Protein AF-A0A1D3TWF8-F1 (afdb_monomer_lite)

Radius of gyration: 26.25 Å; chains: 1; bounding box: 68×71×56 Å

Foldseek 3Di:
DDDVVLLVVLLVVLVVCLVVCVPVLSVVLLVLVVVVPDDSVRSSSLLSVLVVVQVVCCVVVVDDRDPVVSSVSSVCVRPDPPDPCPVCVLQPPPVPLLSVLLVQLVVCVVVVNLVRNLVSCVVCVVVVLVCQCVPPWDADPVRDTDAAALVVVCVVVVNSNVCVVVLVVNLVSCVVVLVLVVSLVSLVVVVVRHDDDPHDSLVSLLSNLVSCLSVVVPVVSQVSLVVVCVVVVQPQSSLLSSLVSCVVVVVLVVSVVSLCVHVNPPDDDDPVRLSSLVSQLSSCVSVVVVVSNVVSVVVNVVRVVVCVVPDDDPVPDCPPPPPPPPPPPPDPDQDQQHQPPVPPRHGNCVPVVD

Secondary structure (DSSP, 8-state):
---HHHHHHHHHHHHHHHHHT-SHHHHHHHHHHHHTT--HHHHHHHHHHHHHHHHHHHHHHTPPP-HHHHHHHHHHHHHS----HHHHTTT--TT-HHHHHHHHHHHHHHTT-HHHHHHHHHHHHHHHHHHHHHHH-EE-TTS-EEPPPHHHHHHHTTTSS-HHHHHHHHHHHHHHTT-HHHHHHHHHHHHHHS--SSS-THHHHHHHHHHHHHTT-HHHHHHHHHHHHHH-TT-HHHHHHHHHHHHHTT-HHHHHHHHHHHS-TTPPP-TTTTHHHHHHHHHHHHTT-HHHHHHHHHHHHHHHHHHHHH----TT--PPP--------------TTSBPTTS-SSBGGGTTT-

pLDDT: mean 82.05, std 17.9, range [29.64, 98.81]

Structure (mmCIF, N/CA/C/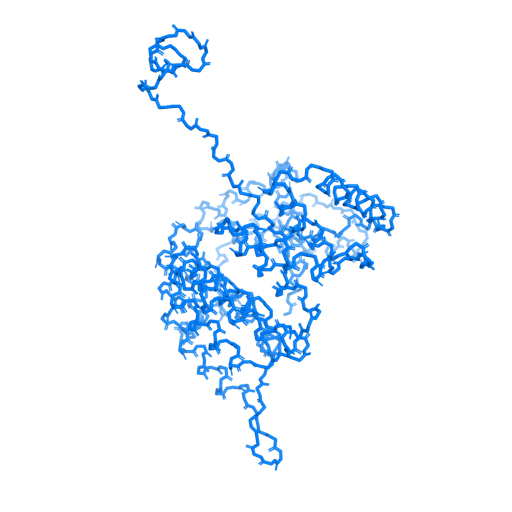O backbone):
data_AF-A0A1D3TWF8-F1
#
_entry.id   AF-A0A1D3TWF8-F1
#
loop_
_atom_site.group_PDB
_atom_site.id
_atom_site.type_symbol
_atom_site.label_atom_id
_atom_site.label_alt_id
_atom_site.label_comp_id
_atom_site.l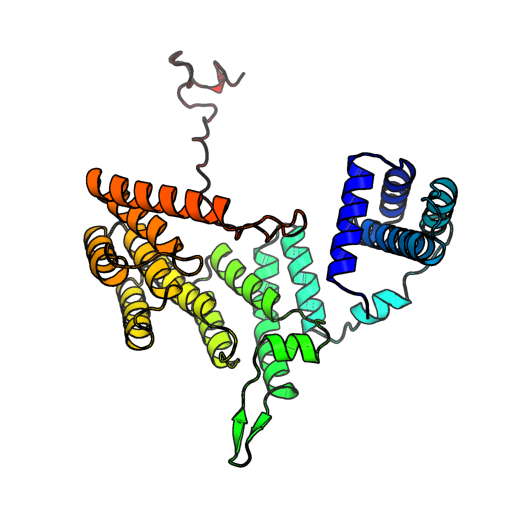abel_asym_id
_atom_site.label_entity_id
_atom_site.label_seq_id
_atom_site.pdbx_PDB_ins_code
_atom_site.Cartn_x
_atom_site.Cartn_y
_atom_site.Cartn_z
_atom_site.occupancy
_atom_site.B_iso_or_equiv
_atom_site.auth_seq_id
_atom_site.auth_comp_id
_atom_site.auth_asym_id
_atom_site.auth_atom_id
_atom_site.pdbx_PDB_model_num
ATOM 1 N N . MET A 1 1 ? 28.761 -6.076 -10.431 1.00 29.64 1 MET A N 1
ATOM 2 C CA . MET A 1 1 ? 28.324 -6.675 -9.146 1.00 29.64 1 MET A CA 1
ATOM 3 C C . MET A 1 1 ? 28.801 -5.816 -7.978 1.00 29.64 1 MET A C 1
ATOM 5 O O . MET A 1 1 ? 29.792 -6.137 -7.327 1.00 29.64 1 MET A O 1
ATOM 9 N N . THR A 1 2 ? 28.107 -4.707 -7.728 1.00 35.69 2 THR A N 1
ATOM 10 C CA . THR A 1 2 ? 28.316 -3.859 -6.547 1.00 35.69 2 THR A CA 1
ATOM 11 C C . THR A 1 2 ? 27.276 -4.274 -5.509 1.00 35.69 2 THR A C 1
ATOM 13 O O . THR A 1 2 ? 26.086 -4.235 -5.786 1.00 35.69 2 THR A O 1
ATOM 16 N N . ASN A 1 3 ? 27.704 -4.732 -4.332 1.00 52.88 3 ASN A N 1
ATOM 17 C CA . ASN A 1 3 ? 26.803 -5.142 -3.252 1.00 52.88 3 ASN A CA 1
ATOM 18 C C . ASN A 1 3 ? 26.018 -3.908 -2.748 1.00 52.88 3 ASN A C 1
ATOM 20 O O . ASN A 1 3 ? 26.596 -3.036 -2.107 1.00 52.88 3 ASN A O 1
ATOM 24 N N . LEU A 1 4 ? 24.724 -3.805 -3.075 1.00 50.09 4 LEU A N 1
ATOM 25 C CA . LEU A 1 4 ? 23.874 -2.633 -2.792 1.00 50.09 4 LEU A CA 1
ATOM 26 C C . LEU A 1 4 ? 23.734 -2.327 -1.290 1.00 50.09 4 LEU A C 1
ATOM 28 O O . LEU A 1 4 ? 23.720 -1.161 -0.894 1.00 50.09 4 LEU A O 1
ATOM 32 N N . ARG A 1 5 ? 23.731 -3.357 -0.434 1.00 55.78 5 ARG A N 1
ATOM 33 C CA . ARG A 1 5 ? 23.771 -3.189 1.028 1.00 55.78 5 ARG A CA 1
ATOM 34 C C . ARG A 1 5 ? 25.080 -2.543 1.472 1.00 55.78 5 ARG A C 1
ATOM 36 O O . ARG A 1 5 ? 25.066 -1.572 2.222 1.00 55.78 5 ARG A O 1
ATOM 43 N N . LEU A 1 6 ? 26.199 -3.031 0.943 1.00 57.28 6 LEU A N 1
ATOM 44 C CA . LEU A 1 6 ? 27.516 -2.449 1.187 1.00 57.28 6 LEU A CA 1
ATOM 45 C C . LEU A 1 6 ? 27.595 -1.009 0.655 1.00 57.28 6 LEU A C 1
ATOM 47 O O . LEU A 1 6 ? 28.143 -0.143 1.326 1.00 57.28 6 LEU A O 1
ATOM 51 N N . LYS A 1 7 ? 26.993 -0.719 -0.507 1.00 61.94 7 LYS A N 1
ATOM 52 C CA . LYS A 1 7 ? 26.894 0.645 -1.053 1.00 61.94 7 LYS A CA 1
ATOM 53 C C . LYS A 1 7 ? 26.165 1.580 -0.076 1.00 61.94 7 LYS A C 1
ATOM 55 O O . LYS A 1 7 ? 26.695 2.649 0.228 1.00 61.94 7 LYS A O 1
ATOM 60 N N . LYS A 1 8 ? 25.007 1.170 0.460 1.00 67.19 8 LYS A N 1
ATOM 61 C CA . LYS A 1 8 ? 24.248 1.935 1.471 1.00 67.19 8 LYS A CA 1
ATOM 62 C C . LYS A 1 8 ? 25.084 2.173 2.737 1.00 67.19 8 LYS A C 1
ATOM 64 O O . LYS A 1 8 ? 25.229 3.318 3.158 1.00 67.19 8 LYS A O 1
ATOM 69 N N . GLU A 1 9 ? 25.723 1.130 3.271 1.00 71.00 9 GLU A N 1
ATOM 70 C CA . GLU A 1 9 ? 26.590 1.217 4.459 1.00 71.00 9 GLU A CA 1
ATOM 71 C C . GLU A 1 9 ? 27.774 2.182 4.255 1.00 71.00 9 GLU A C 1
ATOM 73 O O . GLU A 1 9 ? 28.102 2.971 5.145 1.00 71.00 9 GLU A O 1
ATOM 78 N N . MET A 1 10 ? 28.397 2.176 3.071 1.00 80.19 10 MET A N 1
ATOM 79 C CA . MET A 1 10 ? 29.505 3.085 2.756 1.00 80.19 10 MET A CA 1
ATOM 80 C C . MET A 1 10 ? 29.037 4.535 2.614 1.00 80.19 10 MET A C 1
ATOM 82 O O . MET A 1 10 ? 29.686 5.443 3.134 1.00 80.19 10 MET A O 1
ATOM 86 N N . ILE A 1 11 ? 27.894 4.772 1.968 1.00 75.38 11 ILE A N 1
ATOM 87 C CA . ILE A 1 11 ? 27.310 6.116 1.858 1.00 75.38 11 ILE A CA 1
ATOM 88 C C . ILE A 1 11 ? 26.941 6.661 3.244 1.00 75.38 11 ILE A C 1
ATOM 90 O O . ILE A 1 11 ? 27.187 7.835 3.533 1.00 75.38 11 ILE A O 1
ATOM 94 N N . ASP A 1 12 ? 26.409 5.823 4.132 1.00 77.69 12 ASP A N 1
ATOM 95 C CA . ASP A 1 12 ? 26.091 6.212 5.506 1.00 77.69 12 ASP A CA 1
ATOM 96 C C . ASP A 1 12 ? 27.345 6.510 6.332 1.00 77.69 12 ASP A C 1
ATOM 98 O O . ASP A 1 12 ? 27.387 7.505 7.065 1.00 77.69 12 ASP A O 1
ATOM 102 N N . ALA A 1 13 ? 28.412 5.730 6.152 1.00 86.00 13 ALA A N 1
ATOM 103 C CA . ALA A 1 13 ? 29.712 6.034 6.739 1.00 86.00 13 ALA A CA 1
ATOM 104 C C . ALA A 1 13 ? 30.246 7.395 6.255 1.00 86.00 13 ALA A C 1
ATOM 106 O O . ALA A 1 13 ? 30.684 8.209 7.072 1.00 86.00 13 ALA A O 1
ATOM 107 N N . VAL A 1 14 ? 30.125 7.709 4.962 1.00 82.19 14 VAL A N 1
ATOM 108 C CA . VAL A 1 14 ? 30.495 9.021 4.401 1.00 82.19 14 VAL A CA 1
ATOM 109 C C . VAL A 1 14 ? 29.628 10.149 4.966 1.00 82.19 14 VAL A C 1
ATOM 111 O O . VAL A 1 14 ? 30.151 11.195 5.361 1.00 82.19 14 VAL A O 1
ATOM 114 N N . ASN A 1 15 ? 28.312 9.949 5.081 1.00 75.19 15 ASN A N 1
ATOM 115 C CA . ASN A 1 15 ? 27.406 10.915 5.711 1.00 75.19 15 ASN A CA 1
ATOM 116 C C . ASN A 1 15 ? 27.839 11.224 7.154 1.00 75.19 15 ASN A C 1
ATOM 118 O O . ASN A 1 15 ? 27.848 12.390 7.568 1.00 75.19 15 ASN A O 1
ATOM 122 N N . ASN A 1 16 ? 28.241 10.195 7.903 1.00 88.44 16 ASN A N 1
ATOM 123 C CA . ASN A 1 16 ? 28.744 10.336 9.265 1.00 88.44 16 ASN A CA 1
ATOM 124 C C . ASN A 1 16 ? 30.074 11.098 9.309 1.00 88.44 16 ASN A C 1
ATOM 126 O O . ASN A 1 16 ? 30.190 12.034 10.102 1.00 88.44 16 ASN A O 1
ATOM 130 N N . GLN A 1 17 ? 31.023 10.792 8.418 1.00 86.62 17 GLN A N 1
ATOM 131 C CA . GLN A 1 17 ? 32.294 11.521 8.308 1.00 86.62 17 GLN A CA 1
ATOM 132 C C . GLN A 1 17 ? 32.077 13.015 8.009 1.00 86.62 17 GLN A C 1
ATOM 134 O O . GLN A 1 17 ? 32.665 13.878 8.662 1.00 86.62 17 GLN A O 1
ATOM 139 N N . ILE A 1 18 ? 31.175 13.351 7.077 1.00 76.44 18 ILE A N 1
ATOM 140 C CA . ILE A 1 18 ? 30.848 14.743 6.711 1.00 76.44 18 ILE A CA 1
ATOM 141 C C . ILE A 1 18 ? 30.196 15.493 7.883 1.00 76.44 18 ILE A C 1
ATOM 143 O O . ILE A 1 18 ? 30.500 16.667 8.131 1.00 76.44 18 ILE A O 1
ATOM 147 N N . LYS A 1 19 ? 29.283 14.828 8.603 1.00 75.69 19 LYS A N 1
ATOM 148 C CA . LYS A 1 19 ? 28.550 15.406 9.738 1.00 75.69 19 LYS A CA 1
ATOM 149 C C . LYS A 1 19 ? 29.455 15.629 10.948 1.00 75.69 19 LYS A C 1
ATOM 151 O O . LYS A 1 19 ? 29.388 16.699 11.553 1.00 75.69 19 LYS A O 1
ATOM 156 N N . ALA A 1 20 ? 30.281 14.639 11.278 1.00 79.12 20 ALA A N 1
ATOM 157 C CA . ALA A 1 20 ? 31.256 14.708 12.363 1.00 79.12 20 ALA A CA 1
ATOM 158 C C . ALA A 1 20 ? 32.458 15.597 12.011 1.00 79.12 20 ALA A C 1
ATOM 160 O O . ALA A 1 20 ? 33.115 16.112 12.910 1.00 79.12 20 ALA A O 1
ATOM 161 N N . ASN A 1 21 ? 32.697 15.836 10.714 1.00 77.06 21 ASN A N 1
ATOM 162 C CA . ASN A 1 21 ? 33.907 16.465 10.189 1.00 77.06 21 ASN A CA 1
ATOM 163 C C . ASN A 1 21 ? 35.179 15.688 10.580 1.00 77.06 21 ASN A C 1
ATOM 165 O O . ASN A 1 21 ? 36.217 16.282 10.874 1.00 77.06 21 ASN A O 1
ATOM 169 N N . GLU A 1 22 ? 35.063 14.360 10.587 1.00 78.25 22 GLU A N 1
ATOM 170 C CA . GLU A 1 22 ? 36.100 13.411 10.985 1.00 78.25 22 GLU A CA 1
ATOM 171 C C . GLU A 1 22 ? 36.117 12.230 9.991 1.00 78.25 22 GLU A C 1
ATOM 173 O O . GLU A 1 22 ? 35.158 11.459 9.966 1.00 78.25 22 GLU A O 1
ATOM 178 N N . PRO A 1 23 ? 37.167 12.076 9.161 1.00 82.12 23 PRO A N 1
ATOM 179 C CA . PRO A 1 23 ? 38.277 13.013 8.995 1.00 82.12 23 PRO A CA 1
ATOM 180 C C . PRO A 1 23 ? 37.838 14.298 8.251 1.00 82.12 23 PRO A C 1
ATOM 182 O O . PRO A 1 23 ? 36.914 14.274 7.432 1.00 82.12 23 PRO A O 1
ATOM 185 N N . PRO A 1 24 ? 38.485 15.453 8.502 1.00 74.44 24 PRO A N 1
ATOM 186 C CA . PRO A 1 24 ? 38.102 16.732 7.896 1.00 74.44 24 PRO A CA 1
ATOM 187 C C . PRO A 1 24 ? 38.294 16.771 6.370 1.00 74.44 24 PRO A C 1
ATOM 189 O O . PRO A 1 24 ? 37.637 17.565 5.690 1.00 74.44 24 PRO A O 1
ATOM 192 N N . CYS A 1 25 ? 39.166 15.919 5.817 1.00 79.81 25 CYS A N 1
ATOM 193 C CA . CYS A 1 25 ? 39.393 15.816 4.375 1.00 79.81 25 CYS A CA 1
ATOM 194 C C . CYS A 1 25 ? 38.126 15.390 3.614 1.00 79.81 25 CYS A C 1
ATOM 196 O O . CYS A 1 25 ? 37.844 15.969 2.566 1.00 79.81 25 CYS A O 1
ATOM 198 N N . THR A 1 26 ? 37.301 14.500 4.178 1.00 83.75 26 THR A N 1
ATOM 199 C CA . THR A 1 26 ? 36.052 14.031 3.556 1.00 83.75 26 THR A CA 1
ATOM 200 C C . THR A 1 26 ? 35.104 15.187 3.243 1.00 83.75 26 THR A C 1
ATOM 202 O O . THR A 1 26 ? 34.590 15.307 2.134 1.00 83.75 26 THR A O 1
ATOM 205 N N . LYS A 1 27 ? 34.893 16.093 4.207 1.00 71.94 27 LYS A N 1
ATOM 206 C CA . LYS A 1 27 ? 34.002 17.248 4.028 1.00 71.94 27 LYS A CA 1
ATOM 207 C C . LYS A 1 27 ? 34.558 18.259 3.025 1.00 71.94 27 LYS A C 1
ATOM 209 O O . LYS A 1 27 ? 33.783 18.863 2.287 1.00 71.94 27 LYS A O 1
ATOM 214 N N . ARG A 1 28 ? 35.882 18.448 3.007 1.00 78.75 28 ARG A N 1
ATOM 215 C CA . ARG A 1 28 ? 36.563 19.341 2.058 1.00 78.75 28 ARG A CA 1
ATOM 216 C C . ARG A 1 28 ? 36.379 18.848 0.621 1.00 78.75 28 ARG A C 1
ATOM 218 O O . ARG A 1 28 ? 35.923 19.620 -0.213 1.00 78.75 28 ARG A O 1
ATOM 225 N N . ILE A 1 29 ? 36.638 17.565 0.375 1.00 82.44 29 ILE A N 1
ATOM 226 C CA . ILE A 1 29 ? 36.509 16.931 -0.945 1.00 82.44 29 ILE A CA 1
ATOM 227 C C . ILE A 1 29 ? 35.053 16.915 -1.405 1.00 82.44 29 ILE A C 1
ATOM 229 O O . ILE A 1 29 ? 34.765 17.288 -2.536 1.00 82.44 29 ILE A O 1
ATOM 233 N N . PHE A 1 30 ? 34.119 16.611 -0.502 1.00 75.12 30 PHE A N 1
ATOM 234 C CA . PHE A 1 30 ? 32.688 16.706 -0.785 1.00 75.12 30 PHE A CA 1
ATOM 235 C C . PHE A 1 30 ? 32.287 18.097 -1.305 1.00 75.12 30 PHE A C 1
ATOM 237 O O . PHE A 1 30 ? 31.585 18.197 -2.303 1.00 75.12 30 PHE A O 1
ATOM 244 N N . MET A 1 31 ? 32.765 19.176 -0.672 1.00 62.38 31 MET A N 1
ATOM 245 C CA . MET A 1 31 ? 32.493 20.542 -1.139 1.00 62.38 31 MET A CA 1
ATOM 246 C C . MET A 1 31 ? 33.150 20.843 -2.493 1.00 62.38 31 MET A C 1
ATOM 248 O O . MET A 1 31 ? 32.527 21.493 -3.325 1.00 62.38 31 MET A O 1
ATOM 252 N N . GLN A 1 32 ? 34.371 20.357 -2.728 1.00 70.00 32 GLN A N 1
ATOM 253 C CA . GLN A 1 32 ? 35.092 20.576 -3.987 1.00 70.00 32 GLN A CA 1
ATOM 254 C C . GLN A 1 32 ? 34.429 19.859 -5.171 1.00 70.00 32 GLN A C 1
ATOM 256 O O . GLN A 1 32 ? 34.264 20.465 -6.225 1.00 70.00 32 GLN A O 1
ATOM 261 N N . LEU A 1 33 ? 33.957 18.624 -4.977 1.00 74.50 33 LEU A N 1
ATOM 262 C CA . LEU A 1 33 ? 33.181 17.889 -5.983 1.00 74.50 33 LEU A CA 1
ATOM 263 C C . LEU A 1 33 ? 31.878 18.624 -6.331 1.00 74.50 33 LEU A C 1
ATOM 265 O O . LEU A 1 33 ? 31.510 18.746 -7.496 1.00 74.50 33 LEU A O 1
ATOM 269 N N . GLN A 1 34 ? 31.205 19.201 -5.331 1.00 73.75 34 GLN A N 1
ATOM 270 C CA . GLN A 1 34 ? 30.023 20.031 -5.576 1.00 73.75 34 GLN A CA 1
ATOM 271 C C . GLN A 1 34 ? 30.343 21.317 -6.356 1.00 73.75 34 GLN A C 1
ATOM 273 O O . GLN A 1 34 ? 29.535 21.752 -7.174 1.00 73.75 34 GLN A O 1
ATOM 278 N N . GLU A 1 35 ? 31.500 21.941 -6.115 1.00 58.25 35 GLU A N 1
ATOM 279 C CA . GLU A 1 35 ? 31.961 23.112 -6.877 1.00 58.25 35 GLU A CA 1
ATOM 280 C C . GLU A 1 35 ? 32.311 22.764 -8.335 1.00 58.25 35 GLU A C 1
ATOM 282 O O . GLU A 1 35 ? 32.171 23.618 -9.211 1.00 58.25 35 GLU A O 1
ATOM 287 N N . GLN A 1 36 ? 32.699 21.513 -8.602 1.00 69.50 36 GLN A N 1
ATOM 288 C CA . GLN A 1 36 ? 32.946 20.966 -9.943 1.00 69.50 36 GLN A CA 1
ATOM 289 C C . GLN A 1 36 ? 31.667 20.519 -10.675 1.00 69.50 36 GLN A C 1
ATOM 291 O O . GLN A 1 36 ? 31.727 20.185 -11.855 1.00 69.50 36 GLN A O 1
ATOM 296 N N . GLY A 1 37 ? 30.503 20.580 -10.018 1.00 60.34 37 GLY A N 1
ATOM 297 C CA . GLY A 1 37 ? 29.199 20.307 -10.627 1.00 60.34 37 GLY A CA 1
ATOM 298 C C . GLY A 1 37 ? 28.550 18.988 -10.210 1.00 60.34 37 GLY A C 1
ATOM 299 O O . GLY A 1 37 ? 27.413 18.752 -10.610 1.00 60.34 37 GLY A O 1
ATOM 300 N N . CYS A 1 38 ? 29.202 18.171 -9.375 1.00 59.94 38 CYS A N 1
ATOM 301 C CA . CYS A 1 38 ? 28.595 16.948 -8.854 1.00 59.94 38 CYS A CA 1
ATOM 302 C C . CYS A 1 38 ? 27.395 17.269 -7.953 1.00 59.94 38 CYS A C 1
ATOM 304 O O . CYS A 1 38 ? 27.434 18.137 -7.068 1.00 59.94 38 CYS A O 1
ATOM 306 N N . THR A 1 39 ? 26.328 16.497 -8.109 1.00 69.88 39 THR A N 1
ATOM 307 C CA . THR A 1 39 ? 25.245 16.432 -7.138 1.00 69.88 39 THR A CA 1
ATOM 308 C C . THR A 1 39 ? 25.766 15.910 -5.798 1.00 69.88 39 THR A C 1
ATOM 310 O O . THR A 1 39 ? 26.816 15.275 -5.672 1.00 69.88 39 THR A O 1
ATOM 313 N N . LYS A 1 40 ? 24.997 16.158 -4.735 1.00 62.09 40 LYS A N 1
ATOM 314 C CA . LYS A 1 40 ? 25.353 15.681 -3.392 1.00 62.09 40 LYS A CA 1
ATOM 315 C C . LYS A 1 40 ? 25.403 14.159 -3.293 1.00 62.09 40 LYS A C 1
ATOM 317 O O . LYS A 1 40 ? 26.075 13.668 -2.394 1.00 62.09 40 LYS A O 1
ATOM 322 N N . ASN A 1 41 ? 24.653 13.438 -4.122 1.00 66.12 41 ASN A N 1
ATOM 323 C CA . ASN A 1 41 ? 24.643 11.980 -4.090 1.00 66.12 41 ASN A CA 1
ATOM 324 C C . ASN A 1 41 ? 25.857 11.434 -4.836 1.00 66.12 41 ASN A C 1
ATOM 326 O O . ASN A 1 41 ? 26.607 10.674 -4.238 1.00 66.12 41 ASN A O 1
ATOM 330 N N . GLU A 1 42 ? 26.138 11.938 -6.038 1.00 67.00 42 GLU A N 1
ATOM 331 C CA . GLU A 1 42 ? 27.347 11.587 -6.799 1.00 67.00 42 GLU A CA 1
ATOM 332 C C . GLU A 1 42 ? 28.615 11.829 -5.972 1.00 67.00 42 GLU A C 1
ATOM 334 O O . GLU A 1 42 ? 29.425 10.926 -5.787 1.00 67.00 42 GLU A O 1
ATOM 339 N N . ALA A 1 43 ? 28.738 13.004 -5.345 1.00 72.75 43 ALA A N 1
ATOM 340 C CA . ALA A 1 43 ? 29.889 13.309 -4.501 1.00 72.75 43 ALA A CA 1
ATOM 341 C C . ALA A 1 43 ? 30.031 12.338 -3.311 1.00 72.75 43 ALA A C 1
ATOM 343 O O . ALA A 1 43 ? 31.145 12.022 -2.899 1.00 72.75 43 ALA A O 1
ATOM 344 N N . LYS A 1 44 ? 28.923 11.839 -2.744 1.00 79.12 44 LYS A N 1
ATOM 345 C CA . LYS A 1 44 ? 28.969 10.841 -1.661 1.00 79.12 44 LYS A CA 1
ATOM 346 C C . LYS A 1 44 ? 29.336 9.458 -2.171 1.00 79.12 44 LYS A C 1
ATOM 348 O O . LYS A 1 44 ? 30.071 8.763 -1.482 1.00 79.12 44 LYS A O 1
ATOM 353 N N . GLU A 1 45 ? 28.843 9.066 -3.339 1.00 79.75 45 GLU A N 1
ATOM 354 C CA . GLU A 1 45 ? 29.168 7.783 -3.963 1.00 79.75 45 GLU A CA 1
ATOM 355 C C . GLU A 1 45 ? 30.649 7.703 -4.343 1.00 79.75 45 GLU A C 1
ATOM 357 O O . GLU A 1 45 ? 31.303 6.703 -4.054 1.00 79.75 45 GLU A O 1
ATOM 362 N N . MET A 1 46 ? 31.208 8.792 -4.879 1.00 78.06 46 MET A N 1
ATOM 363 C CA . MET A 1 46 ? 32.636 8.911 -5.190 1.00 78.06 46 MET A CA 1
ATOM 364 C C . MET A 1 46 ? 33.508 8.721 -3.948 1.00 78.06 46 MET A C 1
ATOM 366 O O . MET A 1 46 ? 34.449 7.929 -3.937 1.00 78.06 46 MET A O 1
ATOM 370 N N . ILE A 1 47 ? 33.159 9.410 -2.862 1.00 85.12 47 ILE A N 1
ATOM 371 C CA . ILE A 1 47 ? 33.866 9.287 -1.586 1.00 85.12 47 ILE A CA 1
ATOM 372 C C . ILE A 1 47 ? 33.669 7.880 -0.992 1.00 85.12 47 ILE A C 1
ATOM 374 O O . ILE A 1 47 ? 34.610 7.308 -0.442 1.00 85.12 47 ILE A O 1
ATOM 378 N N . ALA A 1 48 ? 32.474 7.296 -1.121 1.00 82.38 48 ALA A N 1
ATOM 379 C CA . ALA A 1 48 ? 32.157 5.958 -0.624 1.00 82.38 48 ALA A CA 1
ATOM 380 C C . ALA A 1 48 ? 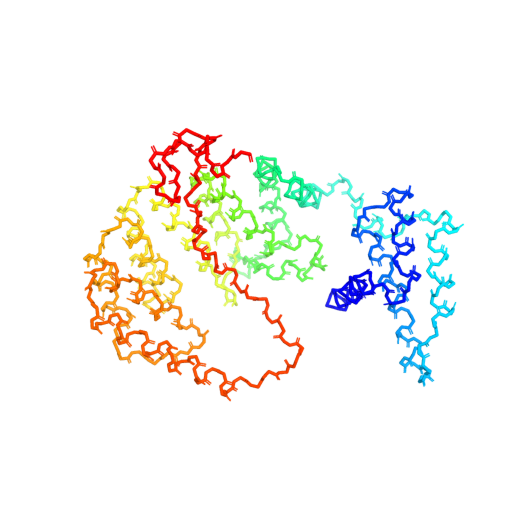32.969 4.865 -1.338 1.00 82.38 48 ALA A C 1
ATOM 382 O O . ALA A 1 48 ? 33.389 3.905 -0.694 1.00 82.38 48 ALA A O 1
ATOM 383 N N . ALA A 1 49 ? 33.246 5.024 -2.635 1.00 80.88 49 ALA A N 1
ATOM 384 C CA . ALA A 1 49 ? 34.102 4.111 -3.390 1.00 80.88 49 ALA A CA 1
ATOM 385 C C . ALA A 1 49 ? 35.555 4.125 -2.883 1.00 80.88 49 ALA A C 1
ATOM 387 O O . ALA A 1 49 ? 36.152 3.065 -2.681 1.00 80.88 49 ALA A O 1
ATOM 388 N N . VAL A 1 50 ? 36.105 5.312 -2.601 1.00 86.12 50 VAL A N 1
ATOM 389 C CA . VAL A 1 50 ? 37.449 5.453 -2.011 1.00 86.12 50 VAL A CA 1
ATOM 390 C C . VAL A 1 50 ? 37.489 4.867 -0.597 1.00 86.12 50 VAL A C 1
ATOM 392 O O . VAL A 1 50 ? 38.405 4.117 -0.255 1.00 86.12 50 VAL A O 1
ATOM 395 N N . LEU A 1 51 ? 36.460 5.138 0.214 1.00 86.06 51 LEU A N 1
ATOM 396 C CA . LEU A 1 51 ? 36.328 4.579 1.561 1.00 86.06 51 LEU A CA 1
ATOM 397 C C . LEU A 1 51 ? 36.296 3.048 1.545 1.00 86.06 51 LEU A C 1
ATOM 399 O O . LEU A 1 51 ? 36.979 2.408 2.345 1.00 86.06 51 LEU A O 1
ATOM 403 N N . LEU A 1 52 ? 35.550 2.464 0.609 1.00 82.19 52 LEU A N 1
ATOM 404 C CA . LEU A 1 52 ? 35.464 1.020 0.443 1.00 82.19 52 LEU A CA 1
ATOM 405 C C . LEU A 1 52 ? 36.823 0.399 0.083 1.00 82.19 52 LEU A C 1
ATOM 407 O O . LEU A 1 52 ? 37.188 -0.641 0.635 1.00 82.19 52 LEU A O 1
ATOM 411 N N . GLY A 1 53 ? 37.589 1.042 -0.804 1.00 78.00 53 GLY A N 1
ATOM 412 C CA . GLY A 1 53 ? 38.942 0.609 -1.165 1.00 78.00 53 GLY A CA 1
ATOM 413 C C . GLY A 1 53 ? 39.904 0.613 0.028 1.00 78.00 53 GLY A C 1
ATOM 414 O O . GLY A 1 53 ? 40.624 -0.363 0.258 1.00 78.00 53 GLY A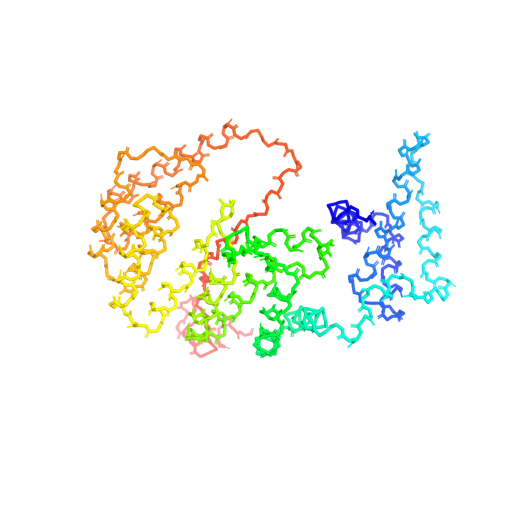 O 1
ATOM 415 N N . GLU A 1 54 ? 39.868 1.667 0.844 1.00 85.50 54 GLU A N 1
ATOM 416 C CA . GLU A 1 54 ? 40.683 1.752 2.060 1.00 85.50 54 GLU A CA 1
ATOM 417 C C . GLU A 1 54 ? 40.263 0.701 3.100 1.00 85.50 54 GLU A C 1
ATOM 419 O O . GLU A 1 54 ? 41.122 0.038 3.687 1.00 85.50 54 GLU A O 1
ATOM 424 N N . MET A 1 55 ? 38.956 0.473 3.278 1.00 81.50 55 MET A N 1
ATOM 425 C CA . MET A 1 55 ? 38.435 -0.582 4.155 1.00 81.50 55 MET A CA 1
ATOM 426 C C . MET A 1 55 ? 38.868 -1.979 3.706 1.00 81.50 55 MET A C 1
ATOM 428 O O . MET A 1 55 ? 39.250 -2.802 4.540 1.00 81.50 55 MET A O 1
ATOM 432 N N . TYR A 1 56 ? 38.861 -2.249 2.401 1.00 77.56 56 TYR A N 1
ATOM 433 C CA . TYR A 1 56 ? 39.325 -3.522 1.858 1.00 77.56 56 TYR A CA 1
ATOM 434 C C . TYR A 1 56 ? 40.807 -3.773 2.171 1.00 77.56 56 TYR A C 1
ATOM 436 O O . TYR A 1 56 ? 41.155 -4.854 2.648 1.00 77.56 56 TYR A O 1
ATOM 444 N N . GLU A 1 57 ? 41.684 -2.784 1.973 1.00 74.50 57 GLU A N 1
ATOM 445 C CA . GLU A 1 57 ? 43.115 -2.936 2.273 1.00 74.50 57 GLU A CA 1
ATOM 446 C C . GLU A 1 57 ? 43.394 -3.040 3.782 1.00 74.50 57 GLU A C 1
ATOM 448 O O . GLU A 1 57 ? 44.245 -3.826 4.195 1.00 74.50 57 GLU A O 1
ATOM 453 N N . ILE A 1 58 ? 42.633 -2.335 4.627 1.00 85.06 58 ILE A N 1
ATOM 454 C CA . ILE A 1 58 ? 42.674 -2.505 6.091 1.00 85.06 58 ILE A CA 1
ATOM 455 C C . ILE A 1 58 ? 42.374 -3.955 6.480 1.00 85.06 58 ILE A C 1
ATOM 457 O O . ILE A 1 58 ? 43.120 -4.554 7.258 1.00 85.06 58 ILE A O 1
ATOM 461 N N . LEU A 1 59 ? 41.308 -4.533 5.921 1.00 76.81 59 LEU A N 1
ATOM 462 C CA . LEU A 1 59 ? 40.891 -5.906 6.210 1.00 76.81 59 LEU A CA 1
ATOM 463 C C . LEU A 1 59 ? 41.876 -6.940 5.650 1.00 76.81 59 LEU A C 1
ATOM 465 O O . LEU A 1 59 ? 42.168 -7.936 6.311 1.00 76.81 59 LEU A O 1
ATOM 469 N N . LYS A 1 60 ? 42.404 -6.701 4.448 1.00 77.25 60 LYS A N 1
ATOM 470 C CA . LYS A 1 60 ? 43.326 -7.601 3.746 1.00 77.25 60 LYS A CA 1
ATOM 471 C C . LYS A 1 60 ? 44.724 -7.622 4.361 1.00 77.25 60 LYS A C 1
ATOM 473 O O . LYS A 1 60 ? 45.328 -8.688 4.463 1.00 77.25 60 LYS A O 1
ATOM 478 N N . GLU A 1 61 ? 45.242 -6.466 4.763 1.00 87.50 61 GLU A N 1
ATOM 479 C CA . GLU A 1 61 ? 46.607 -6.321 5.284 1.00 87.50 61 GLU A CA 1
ATOM 480 C C . GLU A 1 61 ? 46.660 -6.290 6.820 1.00 87.50 61 GLU A C 1
ATOM 482 O O . GLU A 1 61 ? 47.744 -6.362 7.402 1.00 87.50 61 GLU A O 1
ATOM 487 N N . GLY A 1 62 ? 45.507 -6.193 7.493 1.00 86.69 62 GLY A N 1
ATOM 488 C CA . GLY A 1 62 ? 45.417 -6.099 8.953 1.00 86.69 62 GLY A CA 1
ATOM 489 C C . GLY A 1 62 ? 46.043 -4.818 9.510 1.00 86.69 62 GLY A C 1
ATOM 490 O O . GLY A 1 62 ? 46.560 -4.816 10.631 1.00 86.69 62 GLY A O 1
ATOM 491 N N . ARG A 1 63 ? 46.054 -3.740 8.718 1.00 86.62 63 ARG A N 1
ATOM 492 C CA . ARG A 1 63 ? 46.681 -2.458 9.069 1.00 86.62 63 ARG A CA 1
ATOM 493 C C . ARG A 1 63 ? 45.653 -1.456 9.608 1.00 86.62 63 ARG A C 1
ATOM 495 O O . ARG A 1 63 ? 44.488 -1.536 9.237 1.00 86.62 63 ARG A O 1
ATOM 502 N N . PRO A 1 64 ? 46.048 -0.498 10.465 1.00 87.19 64 PRO A N 1
ATOM 503 C CA . PRO A 1 64 ? 45.146 0.566 10.895 1.00 87.19 64 PRO A CA 1
ATOM 504 C C . PRO A 1 64 ? 44.794 1.512 9.735 1.00 87.19 64 PRO A C 1
ATOM 506 O O . PRO A 1 64 ? 45.530 1.601 8.748 1.00 87.19 64 PRO A O 1
ATOM 509 N N . PHE A 1 65 ? 43.690 2.245 9.897 1.00 87.19 65 PHE A N 1
ATOM 510 C CA . PHE A 1 65 ? 43.283 3.315 8.984 1.00 87.19 65 PHE A CA 1
ATOM 511 C C . PHE A 1 65 ? 44.371 4.390 8.879 1.00 87.19 65 PHE A C 1
ATOM 513 O O . PHE A 1 65 ? 44.854 4.892 9.899 1.00 87.19 65 PHE A O 1
ATOM 520 N N . ASP A 1 66 ? 44.751 4.737 7.649 1.00 86.75 66 ASP A N 1
ATOM 521 C 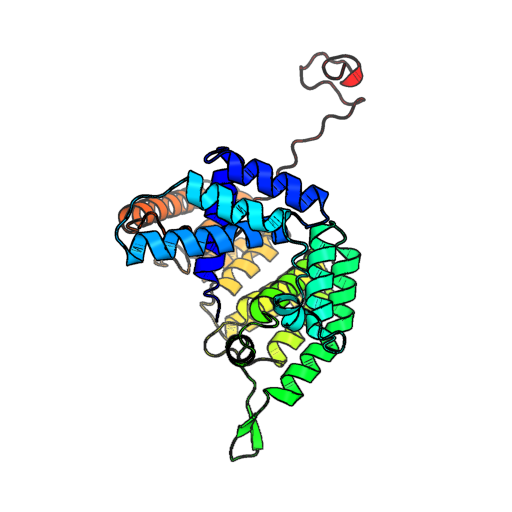CA . ASP A 1 66 ? 45.751 5.766 7.362 1.00 86.75 66 ASP A CA 1
ATOM 522 C C . ASP A 1 66 ? 45.069 6.998 6.758 1.00 86.75 66 ASP A C 1
ATOM 524 O O . ASP A 1 66 ? 44.818 7.078 5.556 1.00 86.75 66 ASP A O 1
ATOM 528 N N . GLU A 1 67 ? 44.801 7.991 7.608 1.00 85.81 67 GLU A N 1
ATOM 529 C CA . GLU A 1 67 ? 44.130 9.233 7.210 1.00 85.81 67 GLU A CA 1
ATOM 530 C C . GLU A 1 67 ? 44.889 9.995 6.110 1.00 85.81 67 GLU A C 1
ATOM 532 O O . GLU A 1 67 ? 44.262 10.605 5.250 1.00 85.81 67 GLU A O 1
ATOM 537 N N . LYS A 1 68 ? 46.229 9.928 6.075 1.00 87.81 68 LYS A N 1
ATOM 538 C CA . LYS A 1 68 ? 47.029 10.610 5.041 1.00 87.81 68 LYS A CA 1
ATOM 539 C C . LYS A 1 68 ? 46.950 9.895 3.701 1.00 87.81 68 LYS A C 1
ATOM 541 O O . LYS A 1 68 ? 47.003 10.542 2.656 1.00 87.81 68 LYS A O 1
ATOM 546 N N . LYS A 1 69 ? 46.881 8.561 3.720 1.00 88.00 69 LYS A N 1
ATOM 547 C CA . LYS A 1 69 ? 46.652 7.764 2.510 1.00 88.00 69 LYS A CA 1
ATOM 548 C C . LYS A 1 69 ? 45.256 8.041 1.961 1.00 88.00 69 LYS A C 1
ATOM 550 O O . LYS A 1 69 ? 45.153 8.393 0.792 1.00 88.00 69 LYS A O 1
ATOM 555 N N . TYR A 1 70 ? 44.248 7.984 2.826 1.00 90.38 70 TYR A N 1
ATOM 556 C CA . TYR A 1 70 ? 42.861 8.267 2.479 1.00 90.38 70 TYR A CA 1
ATOM 557 C C . TYR A 1 70 ? 42.669 9.694 1.941 1.00 90.38 70 TYR A C 1
ATOM 559 O O . TYR A 1 70 ? 42.028 9.883 0.915 1.00 90.38 70 TYR A O 1
ATOM 567 N N . GLU A 1 71 ? 43.287 10.707 2.562 1.00 88.50 71 GLU A N 1
ATOM 568 C CA . GLU A 1 71 ? 43.230 12.094 2.073 1.00 88.50 71 GLU A CA 1
ATOM 569 C C . GLU A 1 71 ? 43.814 12.244 0.662 1.00 88.50 71 GLU A C 1
ATOM 571 O O . GLU A 1 71 ? 43.257 12.982 -0.145 1.00 88.50 71 GLU A O 1
ATOM 576 N N . ARG A 1 72 ? 44.906 11.540 0.345 1.00 88.50 72 ARG A N 1
ATOM 577 C CA . ARG A 1 72 ? 45.515 11.562 -0.992 1.00 88.50 72 ARG A CA 1
ATOM 578 C C . ARG A 1 72 ? 44.632 10.881 -2.039 1.00 88.50 72 ARG A C 1
ATOM 580 O O . ARG A 1 72 ? 44.462 11.442 -3.109 1.00 88.50 72 ARG A O 1
ATOM 587 N N . GLU A 1 73 ? 44.054 9.727 -1.720 1.00 86.62 73 GLU A N 1
ATOM 588 C CA . GLU A 1 73 ? 43.147 9.007 -2.629 1.00 86.62 73 GLU A CA 1
ATOM 589 C C . GLU A 1 73 ? 41.857 9.801 -2.886 1.00 86.62 73 GLU A C 1
ATOM 591 O O . GLU A 1 73 ? 41.365 9.850 -4.007 1.00 86.62 73 GLU A O 1
ATOM 596 N N . LEU A 1 74 ? 41.333 10.503 -1.875 1.00 86.88 74 LEU A N 1
ATOM 597 C CA . LEU A 1 74 ? 40.203 11.410 -2.074 1.00 86.88 74 LEU A CA 1
ATOM 598 C C . LEU A 1 74 ? 40.568 12.633 -2.925 1.00 86.88 74 LEU A C 1
ATOM 600 O O . LEU A 1 74 ? 39.724 13.136 -3.658 1.00 86.88 74 LEU A O 1
ATOM 604 N N . GLN A 1 75 ? 41.797 13.132 -2.813 1.00 84.12 75 GLN A N 1
ATOM 605 C CA . GLN A 1 75 ? 42.269 14.288 -3.573 1.00 84.12 75 GLN A CA 1
ATOM 606 C C . GLN A 1 75 ? 42.384 13.977 -5.078 1.00 84.12 75 GLN A C 1
ATOM 608 O O . GLN A 1 75 ? 42.115 14.857 -5.895 1.00 84.12 75 GLN A O 1
ATOM 613 N N . GLU A 1 76 ? 42.678 12.724 -5.446 1.00 83.88 76 GLU A N 1
ATOM 614 C CA . GLU A 1 76 ? 42.673 12.253 -6.842 1.00 83.88 76 GLU A CA 1
ATOM 615 C C . GLU A 1 76 ? 41.293 12.410 -7.508 1.00 83.88 76 GLU A C 1
ATOM 617 O O . GLU A 1 76 ? 41.231 12.706 -8.696 1.00 83.88 76 GLU A O 1
ATOM 622 N N . LEU A 1 77 ? 40.192 12.343 -6.743 1.00 79.56 77 LEU A N 1
ATOM 623 C CA . LEU A 1 77 ? 38.831 12.575 -7.259 1.00 79.56 77 LEU A CA 1
ATOM 624 C C . LEU A 1 77 ? 38.606 13.995 -7.801 1.00 79.56 77 LEU A C 1
ATOM 626 O O . LEU A 1 77 ? 37.649 14.223 -8.532 1.00 79.56 77 LEU A O 1
ATOM 630 N N . VAL A 1 78 ? 39.428 14.954 -7.369 1.00 72.50 78 VAL A N 1
ATOM 631 C CA . VAL A 1 78 ? 39.265 16.390 -7.644 1.00 72.50 78 VAL A CA 1
ATOM 632 C C . VAL A 1 78 ? 40.390 16.918 -8.544 1.00 72.50 78 VAL A C 1
ATOM 634 O O . VAL A 1 78 ? 40.208 17.935 -9.212 1.00 72.50 78 VAL A O 1
ATOM 637 N N . GLU A 1 79 ? 41.562 16.272 -8.531 1.00 64.50 79 GLU A N 1
ATOM 638 C CA . GLU A 1 79 ? 42.762 16.693 -9.275 1.00 64.50 79 GLU A CA 1
ATOM 639 C C . GLU A 1 79 ? 42.836 16.158 -10.702 1.00 64.50 79 GLU A C 1
ATOM 641 O O . GLU A 1 79 ? 43.497 16.763 -11.547 1.00 64.50 79 GLU A O 1
ATOM 646 N N . ASP A 1 80 ? 42.167 15.049 -10.964 1.00 51.50 80 ASP A N 1
ATOM 647 C CA . ASP A 1 80 ? 42.162 14.393 -12.255 1.00 51.50 80 ASP A CA 1
ATOM 648 C C . ASP A 1 80 ? 40.798 14.703 -12.898 1.00 51.50 80 ASP A C 1
ATOM 650 O O . ASP A 1 80 ? 39.761 14.486 -12.271 1.00 51.50 80 ASP A O 1
ATOM 654 N N . ASP A 1 81 ? 40.778 15.262 -14.119 1.00 48.25 81 ASP A N 1
ATOM 655 C CA . ASP A 1 81 ? 39.566 15.440 -14.946 1.00 48.25 81 ASP A CA 1
ATOM 656 C C . ASP A 1 81 ? 39.028 14.042 -15.345 1.00 48.25 81 ASP A C 1
ATOM 658 O O . ASP A 1 81 ? 38.979 13.680 -16.523 1.00 48.25 81 ASP A O 1
ATOM 662 N N . PHE A 1 82 ? 38.701 13.196 -14.363 1.00 40.28 82 PHE A N 1
ATOM 663 C CA . PHE A 1 82 ? 38.158 11.861 -14.552 1.00 40.28 82 PHE A CA 1
ATOM 664 C C . PHE A 1 82 ? 36.721 12.020 -15.039 1.00 40.28 82 PHE A C 1
ATOM 666 O O . PHE A 1 82 ? 35.753 12.091 -14.285 1.00 40.28 82 PHE A O 1
ATOM 673 N N . ILE A 1 83 ? 36.625 12.128 -16.360 1.00 40.75 83 ILE A N 1
ATOM 674 C CA . ILE A 1 83 ? 35.413 11.966 -17.144 1.00 40.75 83 ILE A CA 1
ATOM 675 C C . ILE A 1 83 ? 34.795 10.619 -16.745 1.00 40.75 83 ILE A C 1
ATOM 677 O O . ILE A 1 83 ? 35.370 9.554 -16.969 1.00 40.75 83 ILE A O 1
ATOM 681 N N . PHE A 1 84 ? 33.629 10.705 -16.113 1.00 38.72 84 PHE A N 1
ATOM 682 C CA . PHE A 1 84 ? 32.790 9.625 -15.595 1.00 38.72 84 PHE A CA 1
ATOM 683 C C . PHE A 1 84 ? 32.105 8.811 -16.714 1.00 38.72 84 PHE A C 1
ATOM 685 O O . PHE A 1 84 ? 30.904 8.572 -16.666 1.00 38.72 84 PHE A O 1
ATOM 692 N N . ASP A 1 85 ? 32.848 8.372 -17.733 1.00 37.16 85 ASP A N 1
ATOM 693 C CA . ASP A 1 85 ? 32.254 7.715 -18.913 1.00 37.16 85 ASP A CA 1
ATOM 694 C C . ASP A 1 85 ? 31.886 6.230 -18.692 1.00 37.16 85 ASP A C 1
ATOM 696 O O . ASP A 1 85 ? 31.046 5.705 -19.414 1.00 37.16 85 ASP A O 1
ATOM 700 N N . ASP A 1 86 ? 32.451 5.536 -17.693 1.00 34.28 86 ASP A N 1
ATOM 701 C CA . ASP A 1 86 ? 32.302 4.064 -17.577 1.00 34.28 86 ASP A CA 1
ATOM 702 C C . ASP A 1 86 ? 31.269 3.584 -16.534 1.00 34.28 86 ASP A C 1
ATOM 704 O O . ASP A 1 86 ? 30.867 2.426 -16.569 1.00 34.28 86 ASP A O 1
ATOM 708 N N . VAL A 1 87 ? 30.793 4.447 -15.623 1.00 34.88 87 VAL A N 1
ATOM 709 C CA . VAL A 1 87 ? 29.670 4.123 -14.701 1.00 34.88 87 VAL A CA 1
ATOM 710 C C . VAL A 1 87 ? 28.356 4.752 -15.183 1.00 34.88 87 VAL A C 1
ATOM 712 O O . VAL A 1 87 ? 27.282 4.226 -14.908 1.00 34.88 87 VAL A O 1
ATOM 715 N N . MET A 1 88 ? 28.434 5.825 -15.980 1.00 35.12 88 MET A N 1
ATOM 716 C CA . MET A 1 88 ? 27.278 6.391 -16.683 1.00 35.12 88 MET A CA 1
ATOM 717 C C . MET A 1 88 ? 26.905 5.612 -17.949 1.00 35.12 88 MET A C 1
ATOM 719 O O . MET A 1 88 ? 25.754 5.677 -18.367 1.00 35.12 88 MET A O 1
ATOM 723 N N . GLN A 1 89 ? 27.804 4.800 -18.521 1.00 38.19 89 GLN A N 1
ATOM 724 C CA . GLN A 1 89 ? 27.462 3.967 -19.682 1.00 38.19 89 GLN A CA 1
ATOM 725 C C . GLN A 1 89 ? 26.343 2.948 -19.407 1.00 38.19 89 GLN A C 1
ATOM 727 O O . GLN A 1 89 ? 25.662 2.537 -20.344 1.00 38.19 89 GLN A O 1
ATOM 732 N N . GLU A 1 90 ? 26.098 2.577 -18.146 1.00 39.66 90 GLU A N 1
ATOM 733 C CA . GLU A 1 90 ? 24.959 1.722 -17.774 1.00 39.66 90 GLU A CA 1
ATOM 734 C C . GLU A 1 90 ? 23.671 2.516 -17.458 1.00 39.66 90 GLU A C 1
ATOM 736 O O . GLU A 1 90 ? 22.590 1.929 -17.421 1.00 39.66 90 GLU A O 1
ATOM 741 N N . LEU A 1 91 ? 23.749 3.848 -17.321 1.00 43.88 91 LEU A N 1
ATOM 742 C CA . LEU A 1 91 ? 22.615 4.756 -17.065 1.00 43.88 91 LEU A CA 1
ATOM 743 C C . LEU A 1 91 ? 22.215 5.619 -18.285 1.00 43.88 91 LEU A C 1
ATOM 745 O O . LEU A 1 91 ? 21.214 6.334 -18.241 1.00 43.88 91 LEU A O 1
ATOM 749 N N . GLU A 1 92 ? 22.939 5.511 -19.400 1.00 48.16 92 GLU A N 1
ATOM 750 C CA . GLU A 1 92 ? 22.748 6.305 -20.622 1.00 48.16 92 GLU A CA 1
ATOM 751 C C . GLU A 1 92 ? 22.145 5.527 -21.802 1.00 48.16 92 GLU A C 1
ATOM 753 O O . GLU A 1 92 ? 22.324 5.914 -22.961 1.00 48.16 92 GLU A O 1
ATOM 758 N N . ASP A 1 93 ? 21.377 4.456 -21.577 1.00 60.47 93 ASP A N 1
ATOM 759 C CA . ASP A 1 93 ? 20.503 4.015 -22.666 1.00 60.47 93 ASP A CA 1
ATOM 760 C C . ASP A 1 93 ? 19.338 5.003 -22.798 1.00 60.47 93 ASP A C 1
ATOM 762 O O . ASP A 1 93 ? 18.241 4.792 -22.287 1.00 60.47 93 ASP A O 1
ATOM 766 N N . ALA A 1 94 ? 19.579 6.116 -23.495 1.00 62.66 94 ALA A N 1
ATOM 767 C CA . ALA A 1 94 ? 18.559 7.104 -23.832 1.00 62.66 94 ALA A CA 1
ATOM 768 C C . ALA A 1 94 ? 17.409 6.499 -24.664 1.00 62.66 94 ALA A C 1
ATOM 770 O O . ALA A 1 94 ? 16.389 7.159 -24.868 1.00 62.66 94 ALA A O 1
ATOM 771 N N . SER A 1 95 ? 17.567 5.267 -25.172 1.00 74.31 95 SER A N 1
ATOM 772 C CA . SER A 1 95 ? 16.496 4.516 -25.822 1.00 74.31 95 SER A CA 1
ATOM 773 C C . SER A 1 95 ? 15.655 3.673 -24.855 1.00 74.31 95 SER A C 1
ATOM 775 O O . SER A 1 95 ? 14.536 3.305 -25.215 1.00 74.31 95 SER A O 1
ATOM 777 N N . ASP A 1 96 ? 16.126 3.429 -23.626 1.00 84.81 96 ASP A N 1
ATOM 778 C CA . ASP A 1 96 ? 15.366 2.753 -22.573 1.00 84.81 96 ASP A CA 1
ATOM 779 C C . ASP A 1 96 ? 14.419 3.740 -21.879 1.00 84.81 96 ASP A C 1
ATOM 781 O O . ASP A 1 96 ? 14.746 4.402 -20.890 1.00 84.81 96 ASP A O 1
ATOM 785 N N . THR A 1 97 ? 13.212 3.851 -22.429 1.00 88.50 97 THR A N 1
ATOM 786 C CA . THR A 1 97 ? 12.194 4.792 -21.952 1.00 88.50 97 THR A CA 1
ATOM 787 C C . THR A 1 97 ? 11.752 4.521 -20.515 1.00 88.50 97 THR A C 1
ATOM 789 O O . THR A 1 97 ? 11.389 5.466 -19.815 1.00 88.50 97 THR A O 1
ATOM 792 N N . ILE A 1 98 ? 11.818 3.269 -20.051 1.00 89.06 98 ILE A N 1
ATOM 793 C CA . ILE A 1 98 ? 11.411 2.881 -18.697 1.00 89.06 98 ILE A CA 1
ATOM 794 C C . ILE A 1 98 ? 12.453 3.349 -17.684 1.00 89.06 98 ILE A C 1
ATOM 796 O O . ILE A 1 98 ? 12.095 3.995 -16.698 1.00 89.06 98 ILE A O 1
ATOM 800 N N . LEU A 1 99 ? 13.738 3.094 -17.953 1.00 83.44 99 LEU A N 1
ATOM 801 C CA . LEU A 1 99 ? 14.825 3.564 -17.093 1.00 83.44 99 LEU A CA 1
ATOM 802 C C . LEU A 1 99 ? 14.853 5.097 -17.024 1.00 83.44 99 LEU A C 1
ATOM 804 O O . LEU A 1 99 ? 14.942 5.671 -15.940 1.00 83.44 99 LEU A O 1
ATOM 808 N N . GLN A 1 100 ? 14.707 5.772 -18.168 1.00 81.81 100 GLN A N 1
ATOM 809 C CA . GLN A 1 100 ? 14.667 7.236 -18.205 1.00 81.81 100 GLN A CA 1
ATOM 810 C C . GLN A 1 100 ? 13.472 7.795 -17.424 1.00 81.81 100 GLN A C 1
ATOM 812 O O . GLN A 1 100 ? 13.605 8.785 -16.708 1.00 81.81 100 GLN A O 1
ATOM 817 N N . ALA A 1 101 ? 12.297 7.170 -17.518 1.00 85.50 101 ALA A N 1
ATOM 818 C CA . ALA A 1 101 ? 11.143 7.579 -16.724 1.00 85.50 101 ALA A CA 1
ATOM 819 C C . ALA A 1 101 ? 11.382 7.400 -15.218 1.00 85.50 101 ALA A C 1
ATOM 821 O O . ALA A 1 101 ? 11.021 8.289 -14.450 1.00 85.50 101 ALA A O 1
ATOM 822 N N . ASN A 1 102 ? 12.014 6.299 -14.801 1.00 79.25 102 ASN A N 1
ATOM 823 C CA . ASN A 1 102 ? 12.362 6.051 -13.401 1.00 79.25 102 ASN A CA 1
ATOM 824 C C . ASN A 1 102 ? 13.257 7.166 -12.835 1.00 79.25 102 ASN A C 1
ATOM 826 O O . ASN A 1 102 ? 12.900 7.788 -11.832 1.00 79.25 102 ASN A O 1
ATOM 830 N N . ILE A 1 103 ? 14.336 7.509 -13.545 1.00 75.44 103 ILE A N 1
ATOM 831 C CA . ILE A 1 103 ? 15.243 8.605 -13.169 1.00 75.44 103 ILE A CA 1
ATOM 832 C C . ILE A 1 103 ? 14.474 9.930 -13.059 1.00 75.44 103 ILE A C 1
ATOM 834 O O . ILE A 1 103 ? 14.512 10.597 -12.022 1.00 75.44 103 ILE A O 1
ATOM 838 N N . ASN A 1 104 ? 13.706 10.280 -14.095 1.00 77.56 104 ASN A N 1
ATOM 839 C CA . ASN A 1 104 ? 12.967 11.544 -14.152 1.00 77.56 104 ASN A CA 1
ATOM 840 C C . ASN A 1 104 ? 11.906 11.668 -13.040 1.00 77.56 104 ASN A C 1
ATOM 842 O O . ASN A 1 104 ? 11.648 12.766 -12.543 1.00 77.56 104 ASN A O 1
ATOM 846 N N . VAL A 1 105 ? 11.281 10.560 -12.629 1.00 76.31 105 VAL A N 1
ATOM 847 C CA . VAL A 1 105 ? 10.349 10.532 -11.491 1.00 76.31 105 VAL A CA 1
ATOM 848 C C . VAL A 1 105 ? 11.071 10.896 -10.200 1.00 76.31 105 VAL A C 1
ATOM 850 O O . VAL A 1 105 ? 10.599 11.772 -9.472 1.00 76.31 105 VAL A O 1
ATOM 853 N N . TYR A 1 106 ? 12.203 10.255 -9.902 1.00 73.50 106 TYR A N 1
ATOM 854 C CA . TYR A 1 106 ? 12.926 10.518 -8.658 1.00 73.50 106 TYR A CA 1
ATOM 855 C C . TYR A 1 106 ? 13.497 11.936 -8.617 1.00 73.50 106 TYR A C 1
ATOM 857 O O . TYR A 1 106 ? 13.441 12.585 -7.567 1.00 73.50 106 TYR A O 1
ATOM 865 N N . GLU A 1 107 ? 13.946 12.467 -9.756 1.00 71.19 107 GLU A N 1
ATOM 866 C CA . GLU A 1 107 ? 14.288 13.885 -9.885 1.00 71.19 107 GLU A CA 1
ATOM 867 C C . GLU A 1 107 ? 13.085 14.784 -9.570 1.00 71.19 107 GLU A C 1
ATOM 869 O O . GLU A 1 107 ? 13.182 15.684 -8.730 1.00 71.19 107 GLU A O 1
ATOM 874 N N . ALA A 1 108 ? 11.918 14.514 -10.163 1.00 69.94 108 ALA A N 1
ATOM 875 C CA . ALA A 1 108 ? 10.705 15.289 -9.912 1.00 69.94 108 ALA A CA 1
ATOM 876 C C . ALA A 1 108 ? 10.261 15.226 -8.437 1.00 69.94 108 ALA A C 1
ATOM 878 O O . ALA A 1 108 ? 9.883 16.254 -7.862 1.00 69.94 108 ALA A O 1
ATOM 879 N N . ILE A 1 109 ? 10.342 14.059 -7.791 1.00 69.19 109 ILE A N 1
ATOM 880 C CA . ILE A 1 109 ? 10.047 13.887 -6.360 1.00 69.19 109 ILE A CA 1
ATOM 881 C C . ILE A 1 109 ? 11.038 14.698 -5.512 1.00 69.19 109 ILE A C 1
ATOM 883 O O . ILE A 1 109 ? 10.622 15.452 -4.623 1.00 69.19 109 ILE A O 1
ATOM 887 N N . PHE A 1 110 ? 12.337 14.616 -5.813 1.00 67.31 110 PHE A N 1
ATOM 888 C CA . PHE A 1 110 ? 13.388 15.351 -5.104 1.00 67.31 110 PHE A CA 1
ATOM 889 C C . PHE A 1 110 ? 13.208 16.871 -5.216 1.00 67.31 110 PHE A C 1
ATOM 891 O O . PHE A 1 110 ? 13.320 17.603 -4.225 1.00 67.31 110 PHE A O 1
ATOM 898 N N . GLU A 1 111 ? 12.842 17.349 -6.404 1.00 70.44 111 GLU A N 1
ATOM 899 C CA . GLU A 1 111 ? 12.533 18.753 -6.671 1.00 70.44 111 GLU A CA 1
ATOM 900 C C . GLU A 1 111 ? 11.157 19.193 -6.145 1.00 70.44 111 GLU A C 1
ATOM 902 O O . GLU A 1 111 ? 10.788 20.366 -6.264 1.00 70.44 111 GLU A O 1
ATOM 907 N N . ARG A 1 112 ? 10.410 18.286 -5.498 1.00 75.69 112 ARG A N 1
ATOM 908 C CA . ARG A 1 112 ? 9.068 18.516 -4.940 1.00 75.69 112 ARG A CA 1
ATOM 909 C C . ARG A 1 112 ? 8.058 18.948 -5.999 1.00 75.69 112 ARG A C 1
ATOM 911 O O . ARG A 1 112 ? 7.250 19.855 -5.772 1.00 75.69 112 ARG A O 1
ATOM 918 N N . LYS A 1 113 ? 8.087 18.269 -7.141 1.00 79.25 113 LYS A N 1
ATOM 919 C CA . LYS A 1 113 ? 7.171 18.438 -8.270 1.00 79.25 113 LYS A CA 1
ATOM 920 C C . LYS A 1 113 ? 6.269 17.200 -8.426 1.00 79.25 113 LYS A C 1
ATOM 922 O O . LYS A 1 113 ? 6.365 16.493 -9.427 1.00 79.25 113 LYS A O 1
ATOM 927 N N . PRO A 1 114 ? 5.340 16.946 -7.485 1.00 79.31 114 PRO A N 1
ATOM 928 C CA . PRO A 1 114 ? 4.514 15.731 -7.498 1.00 79.31 114 PRO A CA 1
ATOM 929 C C . PRO A 1 114 ? 3.634 15.620 -8.752 1.00 79.31 114 PRO A C 1
ATOM 931 O O . PRO A 1 114 ? 3.424 14.537 -9.280 1.00 79.31 114 PRO A O 1
ATOM 934 N N . THR A 1 115 ? 3.179 16.750 -9.309 1.00 88.25 115 THR A N 1
ATOM 935 C CA . THR A 1 115 ? 2.415 16.763 -10.570 1.00 88.25 115 THR A CA 1
ATOM 936 C C . THR A 1 115 ? 3.242 16.328 -11.782 1.00 88.25 115 THR A C 1
ATOM 938 O O . THR A 1 115 ? 2.690 15.817 -12.751 1.00 88.25 115 THR A O 1
ATOM 941 N N . GLU A 1 116 ? 4.554 16.553 -11.755 1.00 89.38 116 GLU A N 1
ATOM 942 C CA . GLU A 1 116 ? 5.444 16.091 -12.816 1.00 89.38 116 GLU A CA 1
ATOM 943 C C . GLU A 1 116 ? 5.733 14.598 -12.658 1.00 89.38 116 GLU A C 1
ATOM 945 O O . GLU A 1 116 ? 5.575 13.865 -13.631 1.00 89.38 116 GLU A O 1
ATOM 950 N N . ALA A 1 117 ? 6.026 14.148 -11.433 1.00 85.31 117 ALA A N 1
ATOM 951 C CA . ALA A 1 117 ? 6.244 12.737 -11.117 1.00 85.31 117 ALA A CA 1
ATOM 952 C C . ALA A 1 117 ? 5.050 11.866 -11.541 1.00 85.31 117 ALA A C 1
ATOM 954 O O . ALA A 1 117 ? 5.219 10.919 -12.305 1.00 85.31 117 ALA A O 1
ATOM 955 N N . ILE A 1 118 ? 3.826 12.246 -11.150 1.00 90.94 118 ILE A N 1
ATOM 956 C CA . ILE A 1 118 ? 2.625 11.477 -11.504 1.00 90.94 118 ILE A CA 1
ATOM 957 C C . ILE A 1 118 ? 2.357 11.444 -13.009 1.00 90.94 118 ILE A C 1
ATOM 959 O O . ILE A 1 118 ? 1.913 10.429 -13.535 1.00 90.94 118 ILE A O 1
ATOM 963 N N . ARG A 1 119 ? 2.672 12.525 -13.733 1.00 94.19 119 ARG A N 1
ATOM 964 C CA . ARG A 1 119 ? 2.544 12.540 -15.194 1.00 94.19 119 ARG A CA 1
ATOM 965 C C . ARG A 1 119 ? 3.515 11.549 -15.830 1.00 94.19 119 ARG A C 1
ATOM 967 O O . ARG A 1 119 ? 3.097 10.785 -16.688 1.00 94.19 119 ARG A O 1
ATOM 974 N N . ILE A 1 120 ? 4.776 11.546 -15.397 1.00 91.88 120 ILE A N 1
ATOM 975 C CA . ILE A 1 120 ? 5.788 10.624 -15.929 1.00 91.88 120 ILE A CA 1
ATOM 976 C C . ILE A 1 120 ? 5.378 9.174 -15.651 1.00 91.88 120 ILE A C 1
ATOM 978 O O . ILE A 1 120 ? 5.431 8.346 -16.556 1.00 91.88 120 ILE A O 1
ATOM 982 N N . PHE A 1 121 ? 4.896 8.887 -14.439 1.00 92.88 121 PHE A N 1
ATOM 983 C CA . PHE A 1 121 ? 4.358 7.576 -14.085 1.00 92.88 121 PHE A CA 1
ATOM 984 C C . PHE A 1 121 ? 3.222 7.126 -15.006 1.00 92.88 121 PHE A C 1
ATOM 986 O O . PHE A 1 121 ? 3.247 6.012 -15.524 1.00 92.88 121 PHE A O 1
ATOM 993 N N . MET A 1 122 ? 2.242 7.999 -15.245 1.00 94.50 122 MET A N 1
ATOM 994 C CA . MET A 1 122 ? 1.129 7.695 -16.145 1.00 94.50 122 MET A CA 1
ATOM 995 C C . MET A 1 122 ? 1.596 7.485 -17.591 1.00 94.50 122 MET A C 1
ATOM 997 O O . MET A 1 122 ? 1.096 6.583 -18.258 1.00 94.50 122 MET A O 1
ATOM 1001 N N . ASP A 1 123 ? 2.555 8.286 -18.060 1.00 95.19 123 ASP A N 1
ATOM 1002 C CA . ASP A 1 123 ? 3.067 8.220 -19.431 1.00 95.19 123 ASP A CA 1
ATOM 1003 C C . ASP A 1 123 ? 3.836 6.910 -19.698 1.00 95.19 123 ASP A C 1
ATOM 1005 O O . ASP A 1 123 ? 3.735 6.356 -20.791 1.00 95.19 123 ASP A O 1
ATOM 1009 N N . VAL A 1 124 ? 4.570 6.386 -18.708 1.00 95.50 124 VAL A N 1
ATOM 1010 C CA . VAL A 1 124 ? 5.395 5.171 -18.864 1.00 95.50 124 VAL A CA 1
ATOM 1011 C C . VAL A 1 124 ? 4.653 3.867 -18.540 1.00 95.50 124 VAL A C 1
ATOM 1013 O O . VAL A 1 124 ? 5.116 2.780 -18.887 1.00 95.50 124 VAL A O 1
ATOM 1016 N N . TRP A 1 125 ? 3.487 3.923 -17.893 1.00 96.56 125 TRP A N 1
ATOM 1017 C CA . TRP A 1 125 ? 2.811 2.718 -17.398 1.00 96.56 125 TRP A CA 1
ATOM 1018 C C . TRP A 1 125 ? 2.448 1.705 -18.500 1.00 96.56 125 TRP A C 1
ATOM 1020 O O . TRP A 1 125 ? 2.591 0.491 -18.318 1.00 96.56 125 TRP A O 1
ATOM 1030 N N . ASP A 1 126 ? 2.022 2.177 -19.673 1.00 96.69 126 ASP A N 1
ATOM 1031 C CA . ASP A 1 126 ? 1.741 1.298 -20.816 1.00 96.69 126 ASP A CA 1
ATOM 1032 C C . ASP A 1 126 ? 3.010 0.623 -21.363 1.00 96.69 126 ASP A C 1
ATOM 1034 O O . ASP A 1 126 ? 2.961 -0.556 -21.739 1.00 96.69 126 ASP A O 1
ATOM 1038 N N . ASP A 1 127 ? 4.145 1.324 -21.338 1.00 96.06 127 ASP A N 1
ATOM 1039 C CA . ASP A 1 127 ? 5.444 0.777 -21.731 1.00 96.06 127 ASP A CA 1
ATOM 1040 C C . ASP A 1 127 ? 5.912 -0.294 -20.739 1.00 96.06 127 ASP A C 1
ATOM 1042 O O . ASP A 1 127 ? 6.349 -1.362 -21.169 1.00 96.06 127 ASP A O 1
ATOM 1046 N N . ILE A 1 128 ? 5.722 -0.086 -19.429 1.00 96.50 128 ILE A N 1
ATOM 1047 C CA . ILE A 1 128 ? 6.015 -1.096 -18.394 1.00 96.50 128 ILE A CA 1
ATOM 1048 C C . ILE A 1 128 ? 5.161 -2.344 -18.608 1.00 96.50 128 ILE A C 1
ATOM 1050 O O . ILE A 1 128 ? 5.690 -3.454 -18.690 1.00 96.50 128 ILE A O 1
ATOM 1054 N N . LYS A 1 129 ? 3.837 -2.191 -18.761 1.00 97.69 129 LYS A N 1
ATOM 1055 C CA . LYS A 1 129 ? 2.933 -3.325 -19.021 1.00 97.69 129 LYS A CA 1
ATOM 1056 C C . LYS A 1 129 ? 3.366 -4.120 -20.247 1.00 97.69 129 LYS A C 1
ATOM 1058 O O . LYS A 1 129 ? 3.280 -5.350 -20.245 1.00 97.69 129 LYS A O 1
ATOM 1063 N N . LYS A 1 130 ? 3.791 -3.427 -21.305 1.00 97.44 130 LYS A N 1
ATOM 1064 C CA . LYS A 1 130 ? 4.289 -4.058 -22.524 1.00 97.44 130 LYS A CA 1
ATOM 1065 C C . LYS A 1 130 ? 5.614 -4.775 -22.281 1.00 97.44 130 LYS A C 1
ATOM 1067 O O . LYS A 1 130 ? 5.716 -5.945 -22.628 1.00 97.44 130 LYS A O 1
ATOM 1072 N N . PHE A 1 131 ? 6.581 -4.120 -21.648 1.00 96.50 131 PHE A N 1
ATOM 1073 C CA . PHE A 1 131 ? 7.875 -4.700 -21.299 1.00 96.50 131 PHE A CA 1
ATOM 1074 C C . PHE A 1 131 ? 7.720 -5.986 -20.481 1.00 96.50 131 PHE A C 1
ATOM 1076 O O . PHE A 1 131 ? 8.302 -7.010 -20.838 1.00 96.50 131 PHE A O 1
ATOM 1083 N N . VAL A 1 132 ? 6.864 -5.974 -19.456 1.00 97.38 132 VAL A N 1
ATOM 1084 C CA . VAL A 1 132 ? 6.589 -7.154 -18.627 1.00 97.38 132 VAL A CA 1
ATOM 1085 C C . VAL A 1 132 ? 6.016 -8.303 -19.466 1.00 97.38 132 VAL A C 1
ATOM 1087 O O . VAL A 1 132 ? 6.480 -9.442 -19.381 1.00 97.38 132 VAL A O 1
ATOM 1090 N N . LYS A 1 133 ? 5.023 -8.014 -20.315 1.00 97.69 133 LYS A N 1
ATOM 1091 C CA . LYS A 1 133 ? 4.376 -9.026 -21.166 1.00 97.69 133 LYS A CA 1
ATOM 1092 C C . LYS A 1 133 ? 5.307 -9.583 -22.237 1.00 97.69 133 LYS A C 1
ATOM 1094 O O . LYS A 1 133 ? 5.290 -10.785 -22.475 1.00 97.69 133 LYS A O 1
ATOM 1099 N N . ASP A 1 134 ? 6.096 -8.733 -22.878 1.00 96.88 134 ASP A N 1
ATOM 1100 C CA . ASP A 1 134 ? 6.941 -9.133 -24.002 1.00 96.88 134 ASP A CA 1
ATOM 1101 C C . ASP A 1 134 ? 8.154 -9.956 -23.537 1.00 96.88 134 ASP A C 1
ATOM 1103 O O . ASP A 1 134 ? 8.608 -10.832 -24.274 1.00 96.88 134 ASP A O 1
ATOM 1107 N N . ASN A 1 135 ? 8.654 -9.715 -22.317 1.00 96.25 135 ASN A N 1
ATOM 1108 C CA . ASN A 1 135 ? 9.901 -10.319 -21.837 1.00 96.25 135 ASN A CA 1
ATOM 1109 C C . ASN A 1 135 ? 9.706 -11.425 -20.786 1.00 96.25 135 ASN A C 1
ATOM 1111 O O . ASN A 1 135 ? 10.486 -12.375 -20.768 1.00 96.25 135 ASN A O 1
ATOM 1115 N N . PHE A 1 136 ? 8.666 -11.356 -19.946 1.00 96.56 136 PHE A N 1
ATOM 1116 C CA . PHE A 1 136 ? 8.560 -12.227 -18.763 1.00 96.56 136 PHE A CA 1
ATOM 1117 C C . PHE A 1 136 ? 7.341 -13.149 -18.762 1.00 96.56 136 PHE A C 1
ATOM 1119 O O . PHE A 1 136 ? 7.310 -14.128 -18.011 1.00 96.56 136 PHE A O 1
ATOM 1126 N N . TYR A 1 137 ? 6.338 -12.900 -19.610 1.00 97.38 137 TYR A N 1
ATOM 1127 C CA . TYR A 1 137 ? 5.210 -13.823 -19.728 1.00 97.38 137 TYR A CA 1
ATOM 1128 C C . TYR A 1 137 ? 5.657 -15.112 -20.413 1.00 97.38 137 TYR A C 1
ATOM 1130 O O . TYR A 1 137 ? 6.139 -15.121 -21.546 1.00 97.38 137 TYR A O 1
ATOM 1138 N N . LYS A 1 138 ? 5.440 -16.231 -19.728 1.00 95.56 138 LYS A N 1
ATOM 1139 C CA . LYS A 1 138 ? 5.780 -17.572 -20.216 1.00 95.56 138 LYS A CA 1
ATOM 1140 C C . LYS A 1 138 ? 4.487 -18.331 -20.536 1.00 95.56 138 LYS A C 1
ATOM 1142 O O . LYS A 1 138 ? 3.401 -17.954 -20.099 1.00 95.56 138 LYS A O 1
ATOM 1147 N N . GLN A 1 139 ? 4.576 -19.404 -21.318 1.00 96.19 139 GLN A N 1
ATOM 1148 C CA . GLN A 1 139 ? 3.448 -20.311 -21.559 1.00 96.19 139 GLN A CA 1
ATOM 1149 C C . GLN A 1 139 ? 3.765 -21.699 -21.015 1.00 96.19 139 GLN A C 1
ATOM 1151 O O . GLN A 1 139 ? 4.868 -22.212 -21.206 1.00 96.19 139 GLN A O 1
ATOM 1156 N N . ASP A 1 140 ? 2.793 -22.316 -20.346 1.00 93.38 140 ASP A N 1
ATOM 1157 C CA . ASP A 1 140 ? 2.905 -23.712 -19.941 1.00 93.38 140 ASP A CA 1
ATOM 1158 C C . ASP A 1 140 ? 2.707 -24.669 -21.135 1.00 93.38 140 ASP A C 1
ATOM 1160 O O . ASP A 1 140 ? 2.309 -24.286 -22.236 1.00 93.38 140 ASP A O 1
ATOM 1164 N N . SER A 1 141 ? 2.942 -25.964 -20.907 1.00 92.31 141 SER A N 1
ATOM 1165 C CA . SER A 1 141 ? 2.751 -27.017 -21.924 1.00 92.31 141 SER A CA 1
ATOM 1166 C C . SER A 1 141 ? 1.326 -27.129 -22.500 1.00 92.31 141 SER A C 1
ATOM 1168 O O . SER A 1 141 ? 1.129 -27.812 -23.505 1.00 92.31 141 SER A O 1
ATOM 1170 N N . LYS A 1 142 ? 0.330 -26.494 -21.873 1.00 92.88 142 LYS A N 1
ATOM 1171 C CA . LYS A 1 142 ? -1.079 -26.470 -22.288 1.00 92.88 142 LYS A CA 1
ATOM 1172 C C . LYS A 1 142 ? -1.474 -25.134 -22.933 1.00 92.88 142 LYS A C 1
ATOM 1174 O O . LYS A 1 142 ? -2.628 -24.990 -23.330 1.00 92.88 142 LYS A O 1
ATOM 1179 N N . GLY A 1 143 ? -0.539 -24.191 -23.064 1.00 92.12 143 GLY A N 1
ATOM 1180 C CA . GLY A 1 143 ? -0.771 -22.860 -23.619 1.00 92.12 143 GLY A CA 1
ATOM 1181 C C . GLY A 1 143 ? -1.370 -21.857 -22.629 1.00 92.12 143 GLY A C 1
ATOM 1182 O O . GLY A 1 143 ? -1.807 -20.790 -23.057 1.00 92.12 143 GLY A O 1
ATOM 1183 N N . ASN A 1 144 ? -1.406 -22.162 -21.327 1.00 94.44 144 ASN A N 1
ATOM 1184 C CA . ASN A 1 144 ? -1.818 -21.186 -20.320 1.00 94.44 144 ASN A CA 1
ATOM 1185 C C . ASN A 1 144 ? -0.691 -20.180 -20.083 1.00 94.44 144 ASN A C 1
ATOM 1187 O O . ASN A 1 144 ? 0.478 -20.559 -19.992 1.00 94.44 144 ASN A O 1
ATOM 1191 N N . ILE A 1 145 ? -1.056 -18.907 -19.946 1.00 96.00 145 ILE A N 1
ATOM 1192 C CA . ILE A 1 145 ? -0.113 -17.840 -19.611 1.00 96.00 145 ILE A CA 1
ATOM 1193 C C . ILE A 1 145 ? 0.328 -18.004 -18.154 1.00 96.00 145 ILE A C 1
ATOM 1195 O O . ILE A 1 145 ? -0.502 -18.068 -17.247 1.00 96.00 145 ILE A O 1
ATOM 1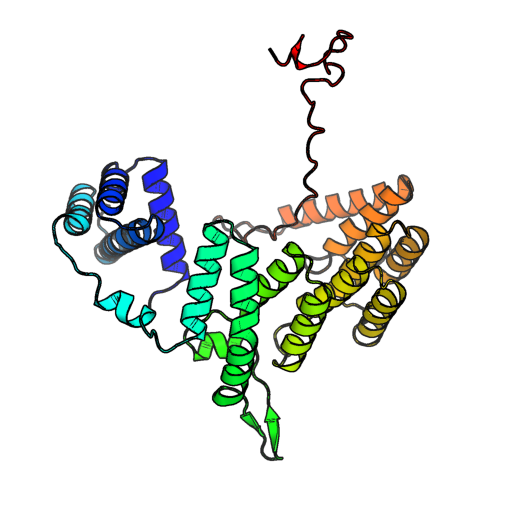199 N N . ILE A 1 146 ? 1.639 -18.038 -17.947 1.00 95.94 146 ILE A N 1
ATOM 1200 C CA . ILE A 1 146 ? 2.298 -17.940 -16.650 1.00 95.94 146 ILE A CA 1
ATOM 1201 C C . ILE A 1 146 ? 2.791 -16.498 -16.517 1.00 95.94 146 ILE A C 1
ATOM 1203 O O . ILE A 1 146 ? 3.659 -16.067 -17.279 1.00 95.94 146 ILE A O 1
ATOM 1207 N N . LYS A 1 147 ? 2.211 -15.763 -15.565 1.00 97.31 147 LYS A N 1
ATOM 1208 C CA . LYS A 1 147 ? 2.640 -14.405 -15.209 1.00 97.31 147 LYS A CA 1
ATOM 1209 C C . LYS A 1 147 ? 3.864 -14.468 -14.277 1.00 97.31 147 LYS A C 1
ATOM 1211 O O . LYS A 1 147 ? 3.923 -15.411 -13.480 1.00 97.31 147 LYS A O 1
ATOM 1216 N N . PRO A 1 148 ? 4.799 -13.509 -14.370 1.00 96.19 148 PRO A N 1
ATOM 1217 C CA . PRO A 1 148 ? 5.932 -13.389 -13.450 1.00 96.19 148 PRO A CA 1
ATOM 1218 C C . PRO A 1 148 ? 5.496 -12.836 -12.088 1.00 96.19 148 PRO A C 1
ATOM 1220 O O . PRO A 1 148 ? 4.465 -12.161 -12.003 1.00 96.19 148 PRO A O 1
ATOM 1223 N N . GLU A 1 149 ? 6.282 -13.094 -11.046 1.00 92.75 149 GLU A N 1
ATOM 1224 C CA . GLU A 1 149 ? 6.216 -12.329 -9.794 1.00 92.75 149 GLU A CA 1
ATOM 1225 C C . GLU A 1 149 ? 7.079 -11.064 -9.927 1.00 92.75 149 GLU A C 1
ATOM 1227 O O . GLU A 1 149 ? 7.948 -10.991 -10.796 1.00 92.75 149 GLU A O 1
ATOM 1232 N N . LEU A 1 150 ? 6.805 -10.028 -9.128 1.00 87.31 150 LEU A N 1
ATOM 1233 C CA . LEU A 1 150 ? 7.532 -8.754 -9.235 1.00 87.31 150 LEU A CA 1
ATOM 1234 C C . LEU A 1 150 ? 9.030 -8.932 -8.982 1.00 87.31 150 LEU A C 1
ATOM 1236 O O . LEU A 1 150 ? 9.845 -8.443 -9.763 1.00 87.31 150 LEU A O 1
ATOM 1240 N N . ILE A 1 151 ? 9.369 -9.684 -7.933 1.00 80.25 151 ILE A N 1
ATOM 1241 C CA . ILE A 1 151 ? 10.755 -9.949 -7.549 1.00 80.25 151 ILE A CA 1
ATOM 1242 C C . ILE A 1 151 ? 11.534 -10.693 -8.639 1.00 80.25 151 ILE A C 1
ATOM 1244 O O . ILE A 1 151 ? 12.698 -10.384 -8.860 1.00 80.25 151 ILE A O 1
ATOM 1248 N N . ASP A 1 152 ? 10.882 -11.589 -9.392 1.00 84.56 152 ASP A N 1
ATOM 1249 C CA . ASP A 1 152 ? 11.525 -12.310 -10.498 1.00 84.56 152 ASP A CA 1
ATOM 1250 C C . ASP A 1 152 ? 12.030 -11.343 -11.575 1.00 84.56 152 ASP A C 1
ATOM 1252 O O . ASP A 1 152 ? 13.075 -11.567 -12.180 1.00 84.56 152 ASP A O 1
ATOM 1256 N N . ILE A 1 153 ? 11.275 -10.273 -11.846 1.00 87.50 153 ILE A N 1
ATOM 1257 C CA . ILE A 1 153 ? 11.660 -9.279 -12.852 1.00 87.50 153 ILE A CA 1
ATOM 1258 C C . ILE A 1 153 ? 12.826 -8.444 -12.347 1.00 87.50 153 ILE A C 1
ATOM 1260 O O . ILE A 1 153 ? 13.761 -8.184 -13.106 1.00 87.50 153 ILE A O 1
ATOM 1264 N N . ASP A 1 154 ? 12.787 -8.032 -11.084 1.00 81.00 154 ASP A N 1
ATOM 1265 C CA . ASP A 1 154 ? 13.887 -7.281 -10.493 1.00 81.00 154 ASP A CA 1
ATOM 1266 C C . ASP A 1 154 ? 15.166 -8.134 -10.467 1.00 81.00 154 ASP A C 1
ATOM 1268 O O . ASP A 1 154 ? 16.197 -7.677 -10.952 1.00 81.00 154 ASP A O 1
ATOM 1272 N N . ASP A 1 155 ? 15.094 -9.409 -10.083 1.00 74.25 155 ASP A N 1
ATOM 1273 C CA . ASP A 1 155 ? 16.231 -10.336 -10.133 1.00 74.25 155 ASP A CA 1
ATOM 1274 C C . ASP A 1 155 ? 16.749 -10.569 -11.567 1.00 74.25 155 ASP A C 1
ATOM 1276 O O . ASP A 1 155 ? 17.954 -10.491 -11.823 1.00 74.25 155 ASP A O 1
ATOM 1280 N N . GLU A 1 156 ? 15.861 -10.844 -12.534 1.00 81.38 156 GLU A N 1
ATOM 1281 C CA . GLU A 1 156 ? 16.244 -11.092 -13.935 1.00 81.38 156 GLU A CA 1
ATOM 1282 C C . GLU A 1 156 ? 16.814 -9.831 -14.622 1.00 81.38 156 GLU A C 1
ATOM 1284 O O . GLU A 1 156 ? 17.586 -9.950 -15.578 1.00 81.38 156 GLU A O 1
ATOM 1289 N N . THR A 1 157 ? 16.466 -8.632 -14.143 1.00 77.25 157 THR A N 1
ATOM 1290 C CA . THR A 1 157 ? 16.992 -7.351 -14.649 1.00 77.25 157 THR A CA 1
ATOM 1291 C C . THR A 1 157 ? 18.173 -6.809 -13.840 1.00 77.25 157 THR A C 1
ATOM 1293 O O . THR A 1 157 ? 18.607 -5.691 -14.109 1.00 77.25 157 THR A O 1
ATOM 1296 N N . ASP A 1 158 ? 18.710 -7.579 -12.883 1.00 70.81 158 ASP A N 1
ATOM 1297 C CA . ASP A 1 158 ? 19.749 -7.141 -11.930 1.00 70.81 158 ASP A CA 1
ATOM 1298 C C . ASP A 1 158 ? 19.379 -5.811 -11.246 1.00 70.81 158 ASP A C 1
ATOM 1300 O O . ASP A 1 158 ? 20.190 -4.897 -11.110 1.00 70.81 158 ASP A O 1
ATOM 1304 N N . PHE A 1 159 ? 18.102 -5.691 -10.872 1.00 68.44 159 PHE A N 1
ATOM 1305 C CA . PHE A 1 159 ? 17.484 -4.531 -10.236 1.00 68.44 159 PHE A CA 1
ATOM 1306 C C . PHE A 1 159 ? 17.600 -3.236 -11.049 1.00 68.44 159 PHE A C 1
ATOM 1308 O O . PHE A 1 159 ? 17.464 -2.150 -10.498 1.00 68.44 159 PHE A O 1
ATOM 1315 N N . LYS A 1 160 ? 17.793 -3.319 -12.374 1.00 74.94 160 LYS A N 1
ATOM 1316 C CA . LYS A 1 160 ? 17.925 -2.142 -13.249 1.00 74.94 160 LYS A CA 1
ATOM 1317 C C . LYS A 1 160 ? 16.773 -1.141 -13.099 1.00 74.94 160 LYS A C 1
ATOM 1319 O O . LYS A 1 160 ? 16.998 0.061 -13.203 1.00 74.94 160 LYS A O 1
ATOM 1324 N N . TYR A 1 161 ? 15.547 -1.632 -12.914 1.00 77.88 161 TYR A N 1
ATOM 1325 C CA . TYR A 1 161 ? 14.345 -0.794 -12.845 1.00 77.88 161 TYR A CA 1
ATOM 1326 C C . TYR A 1 161 ? 13.748 -0.674 -11.439 1.00 77.88 161 TYR A C 1
ATOM 1328 O O . TYR A 1 161 ? 12.961 0.242 -11.210 1.00 77.88 161 TYR A O 1
ATOM 1336 N N . GLU A 1 162 ? 14.072 -1.610 -10.539 1.00 77.81 162 GLU A N 1
ATOM 1337 C CA . GLU A 1 162 ? 13.463 -1.752 -9.207 1.00 77.81 162 GLU A CA 1
ATOM 1338 C C . GLU A 1 162 ? 11.923 -1.654 -9.234 1.00 77.81 162 GLU A C 1
ATOM 1340 O O . GLU A 1 162 ? 11.314 -0.885 -8.483 1.00 77.81 162 GLU A O 1
ATOM 1345 N N . LEU A 1 163 ? 11.271 -2.409 -10.128 1.00 86.00 163 LEU A N 1
ATOM 1346 C CA . LEU A 1 163 ? 9.828 -2.315 -10.360 1.00 86.00 163 LEU A CA 1
ATOM 1347 C C . LEU A 1 163 ? 9.021 -2.563 -9.083 1.00 86.00 163 LEU A C 1
ATOM 1349 O O . LEU A 1 163 ? 7.980 -1.930 -8.908 1.00 86.00 163 LEU A O 1
ATOM 1353 N N . PHE A 1 164 ? 9.476 -3.434 -8.178 1.00 81.75 164 PHE A N 1
ATOM 1354 C CA . PHE A 1 164 ? 8.769 -3.680 -6.922 1.00 81.75 164 PHE A CA 1
ATOM 1355 C C . PHE A 1 164 ? 8.600 -2.405 -6.082 1.00 81.75 164 PHE A C 1
ATOM 1357 O O . PHE A 1 164 ? 7.485 -2.097 -5.652 1.00 81.75 164 PHE A O 1
ATOM 1364 N N . ASN A 1 165 ? 9.683 -1.648 -5.877 1.00 78.81 165 ASN A N 1
ATOM 1365 C CA . ASN A 1 165 ? 9.659 -0.388 -5.127 1.00 78.81 165 ASN A CA 1
ATOM 1366 C C . ASN A 1 165 ? 8.949 0.703 -5.932 1.00 78.81 165 ASN A C 1
ATOM 1368 O O . ASN A 1 165 ? 8.096 1.428 -5.420 1.00 78.81 165 ASN A O 1
ATOM 1372 N N . TRP A 1 166 ? 9.253 0.779 -7.225 1.00 85.75 166 TRP A N 1
ATOM 1373 C CA . TRP A 1 166 ? 8.783 1.860 -8.077 1.00 85.75 166 TRP A CA 1
ATOM 1374 C C . TRP A 1 166 ? 7.263 1.839 -8.285 1.00 85.75 166 TRP A C 1
ATOM 1376 O O . TRP A 1 166 ? 6.632 2.894 -8.312 1.00 85.75 166 TRP A O 1
ATOM 1386 N N . LEU A 1 167 ? 6.634 0.659 -8.361 1.00 92.25 167 LEU A N 1
ATOM 1387 C CA . LEU A 1 167 ? 5.171 0.551 -8.437 1.00 92.25 167 LEU A CA 1
ATOM 1388 C C . LEU A 1 167 ? 4.470 0.932 -7.123 1.00 92.25 167 LEU A C 1
ATOM 1390 O O . LEU A 1 167 ? 3.337 1.415 -7.163 1.00 92.25 167 LEU A O 1
ATOM 1394 N N . GLN A 1 168 ? 5.131 0.765 -5.975 1.00 87.88 168 GLN A N 1
ATOM 1395 C CA . GLN A 1 168 ? 4.620 1.270 -4.696 1.00 87.88 168 GLN A CA 1
ATOM 1396 C C . GLN A 1 168 ? 4.718 2.796 -4.639 1.00 87.88 168 GLN A C 1
ATOM 1398 O O . GLN A 1 168 ? 3.764 3.458 -4.235 1.00 87.88 168 GLN A O 1
ATOM 1403 N N . ASP A 1 169 ? 5.820 3.371 -5.124 1.00 86.50 169 ASP A N 1
ATOM 1404 C CA . ASP A 1 169 ? 5.961 4.825 -5.253 1.00 86.50 169 ASP A CA 1
ATOM 1405 C C . ASP A 1 169 ? 4.897 5.414 -6.196 1.00 86.50 169 ASP A C 1
ATOM 1407 O O . ASP A 1 169 ? 4.283 6.436 -5.880 1.00 86.50 169 ASP A O 1
ATOM 1411 N N . MET A 1 170 ? 4.612 4.740 -7.319 1.00 92.69 170 MET A N 1
ATOM 1412 C CA . MET A 1 170 ? 3.510 5.099 -8.225 1.00 92.69 170 MET A CA 1
ATOM 1413 C C . MET A 1 170 ? 2.169 5.141 -7.500 1.00 92.69 170 MET A C 1
ATOM 1415 O O . MET A 1 170 ? 1.445 6.136 -7.579 1.00 92.69 170 MET A O 1
ATOM 1419 N N . GLU A 1 171 ? 1.838 4.056 -6.799 1.00 94.62 171 GLU A N 1
ATOM 1420 C CA . GLU A 1 171 ? 0.597 3.908 -6.044 1.00 94.62 171 GLU A CA 1
ATOM 1421 C C . GLU A 1 171 ? 0.417 5.056 -5.037 1.00 94.62 171 GLU A C 1
ATOM 1423 O O . GLU A 1 171 ? -0.614 5.744 -5.045 1.00 94.62 171 GLU A O 1
ATOM 1428 N N . MET A 1 172 ? 1.453 5.324 -4.237 1.00 88.88 172 MET A N 1
ATOM 1429 C CA . MET A 1 172 ? 1.450 6.396 -3.245 1.00 88.88 172 MET A CA 1
ATOM 1430 C C . MET A 1 172 ? 1.281 7.775 -3.890 1.00 88.88 172 MET A C 1
ATOM 1432 O O . MET A 1 172 ? 0.540 8.617 -3.371 1.00 88.88 172 MET A O 1
ATOM 1436 N N . GLU A 1 173 ? 1.913 8.030 -5.038 1.00 89.81 173 GLU A N 1
ATOM 1437 C CA . GLU A 1 173 ? 1.789 9.316 -5.725 1.00 89.81 173 GLU A CA 1
ATOM 1438 C C . GLU A 1 173 ? 0.397 9.548 -6.330 1.00 89.81 173 GLU A C 1
ATOM 1440 O O . GLU A 1 173 ? -0.080 10.693 -6.324 1.00 89.81 173 GLU A O 1
ATOM 1445 N N . PHE A 1 174 ? -0.319 8.498 -6.756 1.00 94.25 174 PHE A N 1
ATOM 1446 C CA . PHE A 1 174 ? -1.740 8.625 -7.109 1.00 94.25 174 PHE A CA 1
ATOM 1447 C C . PHE A 1 174 ? -2.574 9.081 -5.904 1.00 94.25 174 PHE A C 1
ATOM 1449 O O . PHE A 1 174 ? -3.406 9.989 -6.037 1.00 94.25 174 PHE A O 1
ATOM 1456 N N . HIS A 1 175 ? -2.335 8.505 -4.719 1.00 92.88 175 HIS A N 1
ATOM 1457 C CA . HIS A 1 175 ? -3.008 8.919 -3.485 1.00 92.88 175 HIS A CA 1
ATOM 1458 C C . HIS A 1 175 ? -2.673 10.373 -3.115 1.00 92.88 175 HIS A C 1
ATOM 1460 O O . HIS A 1 175 ? -3.578 11.192 -2.918 1.00 92.88 175 HIS A O 1
ATOM 1466 N N . ASN A 1 176 ? -1.384 10.730 -3.096 1.00 89.25 176 ASN A N 1
ATOM 1467 C CA . ASN A 1 176 ? -0.906 12.082 -2.782 1.00 89.25 176 ASN A CA 1
ATOM 1468 C C . ASN A 1 176 ? -1.493 13.137 -3.733 1.00 89.25 176 ASN A C 1
ATOM 1470 O O . ASN A 1 176 ? -1.854 14.243 -3.308 1.00 89.25 176 ASN A O 1
ATOM 1474 N N . SER A 1 177 ? -1.644 12.773 -5.008 1.00 91.44 177 SER A N 1
ATOM 1475 C CA . SER A 1 177 ? -2.231 13.613 -6.056 1.00 91.44 177 SER A CA 1
ATOM 1476 C C . SER A 1 177 ? -3.763 13.595 -6.082 1.00 91.44 177 SER A C 1
ATOM 1478 O O . SER A 1 177 ? -4.364 14.384 -6.813 1.00 91.44 177 SER A O 1
ATOM 1480 N N . ARG A 1 178 ? -4.410 12.761 -5.253 1.00 95.12 178 ARG A N 1
ATOM 1481 C CA . ARG A 1 178 ? -5.872 12.579 -5.176 1.00 95.12 178 ARG A CA 1
ATOM 1482 C C . ARG A 1 178 ? -6.509 12.110 -6.486 1.00 95.12 178 ARG A C 1
ATOM 1484 O O . ARG A 1 178 ? -7.669 12.422 -6.763 1.00 95.12 178 ARG A O 1
ATOM 1491 N N . LEU A 1 179 ? -5.748 11.376 -7.288 1.00 96.56 179 LEU A N 1
ATOM 1492 C CA . LEU A 1 179 ? -6.189 10.768 -8.542 1.00 96.56 179 LEU A CA 1
ATOM 1493 C C . LEU A 1 179 ? -6.739 9.370 -8.249 1.00 96.56 179 LEU A C 1
ATOM 1495 O O . LEU A 1 179 ? -6.119 8.355 -8.546 1.00 96.56 179 LEU A O 1
ATOM 1499 N N . TYR A 1 180 ? -7.865 9.322 -7.536 1.00 98.06 180 TYR A N 1
ATOM 1500 C CA . TYR A 1 180 ? -8.368 8.083 -6.940 1.00 98.06 180 TYR A CA 1
ATOM 1501 C C . TYR A 1 180 ? -8.970 7.104 -7.956 1.00 98.06 180 TYR A C 1
ATOM 1503 O O . TYR A 1 180 ? -8.873 5.900 -7.748 1.00 98.06 180 TYR A O 1
ATOM 1511 N N . GLU A 1 181 ? -9.578 7.585 -9.044 1.00 98.25 181 GLU A N 1
ATOM 1512 C CA . GLU A 1 181 ? -10.089 6.693 -10.099 1.00 98.25 181 GLU A CA 1
ATOM 1513 C C . GLU A 1 181 ? -8.921 6.050 -10.859 1.00 98.25 181 GLU A C 1
ATOM 1515 O O . GLU A 1 181 ? -8.911 4.843 -11.094 1.00 98.25 181 GLU A O 1
ATOM 1520 N N . GLU A 1 182 ? -7.889 6.840 -11.158 1.00 97.88 182 GLU A N 1
ATOM 1521 C CA . GLU A 1 182 ? -6.649 6.368 -11.765 1.00 97.88 182 GLU A CA 1
ATOM 1522 C C . GLU A 1 182 ? -5.897 5.413 -10.828 1.00 97.88 182 GLU A C 1
ATOM 1524 O O . GLU A 1 182 ? -5.424 4.376 -11.284 1.00 97.88 182 GLU A O 1
ATOM 1529 N N . ARG A 1 183 ? -5.870 5.693 -9.514 1.00 98.12 183 ARG A N 1
ATOM 1530 C CA . ARG A 1 183 ? -5.316 4.793 -8.483 1.00 98.12 183 ARG A CA 1
ATOM 1531 C C . ARG A 1 183 ? -5.988 3.424 -8.518 1.00 98.12 183 ARG A C 1
ATOM 1533 O O . ARG A 1 183 ? -5.295 2.411 -8.510 1.00 98.12 183 ARG A O 1
ATOM 1540 N N . ILE A 1 184 ? -7.326 3.389 -8.560 1.00 98.75 184 ILE A N 1
ATOM 1541 C CA . ILE A 1 184 ? -8.099 2.138 -8.613 1.00 98.75 184 ILE A CA 1
ATOM 1542 C C . ILE A 1 184 ? -7.742 1.356 -9.876 1.00 98.75 184 ILE A C 1
ATOM 1544 O O . ILE A 1 184 ? -7.446 0.164 -9.794 1.00 98.75 184 ILE A O 1
ATOM 1548 N N . GLN A 1 185 ? -7.739 2.027 -11.031 1.00 98.44 185 GLN A N 1
ATOM 1549 C CA . GLN A 1 185 ? -7.386 1.395 -12.298 1.00 98.44 185 GLN A CA 1
ATOM 1550 C C . GLN A 1 185 ? -5.953 0.846 -12.271 1.00 98.44 185 GLN A C 1
ATOM 1552 O O . GLN A 1 185 ? -5.742 -0.312 -12.619 1.00 98.44 185 GLN A O 1
ATOM 1557 N N . PHE A 1 186 ? -4.986 1.647 -11.824 1.00 98.44 186 PHE A N 1
ATOM 1558 C CA . PHE A 1 186 ? -3.585 1.252 -11.715 1.00 98.44 186 PHE A CA 1
ATOM 1559 C C . PHE A 1 186 ? -3.413 0.018 -10.821 1.00 98.44 186 PHE A C 1
ATOM 1561 O O . PHE A 1 186 ? -2.830 -0.972 -11.256 1.00 98.44 186 PHE A O 1
ATOM 1568 N N . CYS A 1 187 ? -3.985 0.029 -9.613 1.00 98.62 187 CYS A N 1
ATOM 1569 C CA . CYS A 1 187 ? -3.894 -1.097 -8.682 1.00 98.62 187 CYS A CA 1
ATOM 1570 C C . CYS A 1 187 ? -4.498 -2.379 -9.271 1.00 98.62 187 CYS A C 1
ATOM 1572 O O . CYS A 1 187 ? -3.898 -3.447 -9.159 1.00 98.62 187 CYS A O 1
ATOM 1574 N N . GLN A 1 188 ? -5.651 -2.279 -9.942 1.00 98.56 188 GLN A N 1
ATOM 1575 C CA . GLN A 1 188 ? -6.273 -3.419 -10.617 1.00 98.56 188 GLN A CA 1
ATOM 1576 C C . GLN A 1 188 ? -5.381 -3.957 -11.745 1.00 98.56 188 GLN A C 1
ATOM 1578 O O . GLN A 1 188 ? -5.184 -5.164 -11.861 1.00 98.56 188 GLN A O 1
ATOM 1583 N N . GLU A 1 189 ? -4.796 -3.070 -12.549 1.00 98.50 189 GLU A N 1
ATOM 1584 C CA . GLU A 1 189 ? -3.894 -3.458 -13.631 1.00 98.50 189 GLU A CA 1
ATOM 1585 C C . GLU A 1 189 ? -2.605 -4.108 -13.111 1.00 98.50 189 GLU A C 1
ATOM 1587 O O . GLU A 1 189 ? -2.160 -5.088 -13.703 1.00 98.50 189 GLU A O 1
ATOM 1592 N N . VAL A 1 190 ? -2.035 -3.628 -12.001 1.00 98.25 190 VAL A N 1
ATOM 1593 C CA . VAL A 1 190 ? -0.882 -4.256 -11.332 1.00 98.25 190 VAL A CA 1
ATOM 1594 C C . VAL A 1 190 ? -1.251 -5.654 -10.831 1.00 98.25 190 VAL A C 1
ATOM 1596 O O . VAL A 1 190 ? -0.552 -6.625 -11.131 1.00 98.25 190 VAL A O 1
ATOM 1599 N N . MET A 1 191 ? -2.391 -5.792 -10.148 1.00 97.69 191 MET A N 1
ATOM 1600 C CA . MET A 1 191 ? -2.892 -7.091 -9.690 1.00 97.69 191 MET A CA 1
ATOM 1601 C C . MET A 1 191 ? -3.106 -8.077 -10.847 1.00 97.69 191 MET A C 1
ATOM 1603 O O . MET A 1 191 ? -2.824 -9.267 -10.708 1.00 97.69 191 MET A O 1
ATOM 1607 N N . ASP A 1 192 ? -3.558 -7.586 -12.002 1.00 97.62 192 ASP A N 1
ATOM 1608 C CA . ASP A 1 192 ? -3.761 -8.391 -13.203 1.00 97.62 192 ASP A CA 1
ATOM 1609 C C . ASP A 1 192 ? -2.469 -8.659 -13.988 1.00 97.62 192 ASP A C 1
ATOM 1611 O O . ASP A 1 192 ? -2.414 -9.632 -14.747 1.00 97.62 192 ASP A O 1
ATOM 1615 N N . LEU A 1 193 ? -1.430 -7.839 -13.843 1.00 97.81 193 LEU A N 1
ATOM 1616 C CA . LEU A 1 193 ? -0.180 -7.982 -14.588 1.00 97.81 193 LEU A CA 1
ATOM 1617 C C . LEU A 1 193 ? 0.734 -9.059 -13.991 1.00 97.81 193 LEU A C 1
ATOM 1619 O O . LEU A 1 193 ? 1.368 -9.789 -14.760 1.00 97.81 193 LEU A O 1
ATOM 1623 N N . PHE A 1 194 ? 0.756 -9.202 -12.666 1.00 97.56 194 PHE A N 1
ATOM 1624 C CA . PHE A 1 194 ? 1.685 -10.080 -11.948 1.00 97.56 194 PHE A CA 1
ATOM 1625 C C . PHE A 1 194 ? 1.009 -11.311 -11.334 1.00 97.56 194 PHE A C 1
ATOM 1627 O O . PHE A 1 194 ? -0.216 -11.395 -11.205 1.00 97.56 194 PHE A O 1
ATOM 1634 N N . ALA A 1 195 ? 1.821 -12.310 -11.004 1.00 96.12 195 ALA A N 1
ATOM 1635 C CA . ALA A 1 195 ? 1.455 -13.366 -10.072 1.00 96.12 195 ALA A CA 1
ATOM 1636 C C . ALA A 1 195 ? 1.759 -12.921 -8.629 1.00 96.12 195 ALA A C 1
ATOM 1638 O O . ALA A 1 195 ? 2.647 -12.108 -8.404 1.00 96.12 195 ALA A O 1
ATOM 1639 N N . TRP A 1 196 ? 1.007 -13.475 -7.677 1.00 93.50 196 TRP A N 1
ATOM 1640 C CA . TRP A 1 196 ? 1.090 -13.172 -6.244 1.00 93.50 196 TRP A CA 1
ATOM 1641 C C . TRP A 1 196 ? 1.096 -14.493 -5.473 1.00 93.50 196 TRP A C 1
ATOM 1643 O O . TRP A 1 196 ? 0.049 -14.931 -4.986 1.00 93.50 196 TRP A O 1
ATOM 1653 N N . LYS A 1 197 ? 2.212 -15.231 -5.526 1.00 89.56 197 LYS A N 1
ATOM 1654 C CA . LYS A 1 197 ? 2.326 -16.548 -4.877 1.00 89.56 197 LYS A CA 1
ATOM 1655 C C . LYS A 1 197 ? 3.209 -16.481 -3.642 1.00 89.56 197 LYS A C 1
ATOM 1657 O O . LYS A 1 197 ? 2.843 -17.071 -2.629 1.00 89.56 197 LYS A O 1
ATOM 1662 N N . GLU A 1 198 ? 4.357 -15.825 -3.759 1.00 83.00 198 GLU A N 1
ATOM 1663 C CA . GLU A 1 198 ? 5.292 -15.582 -2.662 1.00 83.00 198 GLU A CA 1
ATOM 1664 C C . GLU A 1 198 ? 4.976 -14.252 -1.976 1.00 83.00 198 GLU A C 1
ATOM 1666 O O . GLU A 1 198 ? 4.919 -14.197 -0.748 1.00 83.00 198 GLU A O 1
ATOM 1671 N N . ASP A 1 199 ? 4.653 -13.229 -2.769 1.00 83.94 199 ASP A N 1
ATOM 1672 C CA . ASP A 1 199 ? 4.196 -11.929 -2.286 1.00 83.94 199 ASP A CA 1
ATOM 1673 C C . ASP A 1 199 ? 2.672 -11.802 -2.294 1.00 83.94 199 ASP A C 1
ATOM 1675 O O . ASP A 1 199 ? 1.963 -12.439 -3.081 1.00 83.94 199 ASP A O 1
ATOM 1679 N N . SER A 1 200 ? 2.161 -10.904 -1.447 1.00 90.19 200 SER A N 1
ATOM 1680 C CA . SER A 1 200 ? 0.741 -10.560 -1.428 1.00 90.19 200 SER A CA 1
ATOM 1681 C C . SER A 1 200 ? 0.428 -9.260 -2.173 1.00 90.19 200 SER A C 1
ATOM 1683 O O . SER A 1 200 ? 1.128 -8.256 -2.050 1.00 90.19 200 SER A O 1
ATOM 1685 N N . ALA A 1 201 ? -0.719 -9.251 -2.856 1.00 95.19 201 ALA A N 1
ATOM 1686 C CA . ALA A 1 201 ? -1.328 -8.064 -3.453 1.00 95.19 201 ALA A CA 1
ATOM 1687 C C . ALA A 1 201 ? -2.041 -7.151 -2.429 1.00 95.19 201 ALA A C 1
ATOM 1689 O O . ALA A 1 201 ? -2.729 -6.207 -2.825 1.00 95.19 201 ALA A O 1
ATOM 1690 N N . ASP A 1 202 ? -1.936 -7.438 -1.128 1.00 96.50 202 ASP A N 1
ATOM 1691 C CA . ASP A 1 202 ? -2.655 -6.755 -0.043 1.00 96.50 202 ASP A CA 1
ATOM 1692 C C . ASP A 1 202 ? -2.547 -5.226 -0.085 1.00 96.50 202 ASP A C 1
ATOM 1694 O O . ASP A 1 202 ? -3.537 -4.538 0.185 1.00 96.50 202 ASP A O 1
ATOM 1698 N N . ASN A 1 203 ? -1.377 -4.689 -0.444 1.00 94.56 203 ASN A N 1
ATOM 1699 C CA . ASN A 1 203 ? -1.160 -3.244 -0.551 1.00 94.56 203 ASN A CA 1
ATOM 1700 C C . ASN A 1 203 ? -2.053 -2.632 -1.640 1.00 94.56 203 ASN A C 1
ATOM 1702 O O . ASN A 1 203 ? -2.791 -1.685 -1.377 1.00 94.56 203 ASN A O 1
ATOM 1706 N N . TYR A 1 204 ? -2.081 -3.231 -2.834 1.00 98.12 204 TYR A N 1
ATOM 1707 C CA . TYR A 1 204 ? -2.911 -2.771 -3.952 1.00 98.12 204 TYR A CA 1
ATOM 1708 C C . TYR A 1 204 ? -4.407 -2.982 -3.685 1.00 98.12 204 TYR A C 1
ATOM 1710 O O . TYR A 1 204 ? -5.228 -2.114 -3.992 1.00 98.12 204 TYR A O 1
ATOM 1718 N N . LYS A 1 205 ? -4.782 -4.093 -3.038 1.00 98.56 205 LYS A N 1
ATOM 1719 C CA . LYS A 1 205 ? -6.169 -4.328 -2.608 1.00 98.56 205 LYS A CA 1
ATOM 1720 C C . LYS A 1 205 ? -6.624 -3.300 -1.565 1.00 98.56 205 LYS A C 1
ATOM 1722 O O . LYS A 1 205 ? -7.752 -2.806 -1.643 1.00 98.56 205 LYS A O 1
ATOM 1727 N N . SER A 1 206 ? -5.757 -2.955 -0.611 1.00 98.56 206 SER A N 1
ATOM 1728 C CA . SER A 1 206 ? -6.014 -1.907 0.386 1.00 98.56 206 SER A CA 1
ATOM 1729 C C . SER A 1 206 ? -6.167 -0.543 -0.281 1.00 98.56 206 SER A C 1
ATOM 1731 O O . SER A 1 206 ? -7.153 0.149 -0.027 1.00 98.56 206 SER A O 1
ATOM 1733 N N . ALA A 1 207 ? -5.268 -0.211 -1.209 1.00 98.62 207 ALA A N 1
ATOM 1734 C CA . ALA A 1 207 ? -5.285 1.036 -1.962 1.00 98.62 207 ALA A CA 1
ATOM 1735 C C . ALA A 1 207 ? -6.586 1.249 -2.753 1.00 98.62 207 ALA A C 1
ATOM 1737 O O . ALA A 1 207 ? -7.137 2.355 -2.750 1.00 98.62 207 ALA A O 1
ATOM 1738 N N . ILE A 1 208 ? -7.131 0.193 -3.373 1.00 98.81 208 ILE A N 1
ATOM 1739 C CA . ILE A 1 208 ? -8.442 0.238 -4.042 1.00 98.81 208 ILE A CA 1
ATOM 1740 C C . ILE A 1 208 ? -9.550 0.588 -3.041 1.00 98.81 208 ILE A C 1
ATOM 1742 O O . ILE A 1 208 ? -10.338 1.505 -3.279 1.00 98.81 208 ILE A O 1
ATOM 1746 N N . GLY A 1 209 ? -9.604 -0.110 -1.904 1.00 98.69 209 GLY A N 1
ATOM 1747 C CA . GLY A 1 209 ? -10.631 0.118 -0.888 1.00 98.69 209 GLY A CA 1
ATOM 1748 C C . GLY A 1 209 ? -10.572 1.524 -0.277 1.00 98.69 209 GLY A C 1
ATOM 1749 O O . GLY A 1 209 ? -11.608 2.177 -0.123 1.00 98.69 209 GLY A O 1
ATOM 1750 N N . GLU A 1 210 ? -9.369 2.027 -0.001 1.00 98.69 210 GLU A N 1
ATOM 1751 C CA . GLU A 1 210 ? -9.134 3.403 0.452 1.00 98.69 210 GLU A CA 1
ATOM 1752 C C . GLU A 1 210 ? -9.549 4.436 -0.598 1.00 98.69 210 GLU A C 1
ATOM 1754 O O . GLU A 1 210 ? -10.226 5.408 -0.272 1.00 98.69 210 GLU A O 1
ATOM 1759 N N . ALA A 1 211 ? -9.196 4.219 -1.868 1.00 98.69 211 ALA A N 1
ATOM 1760 C CA . ALA A 1 211 ? -9.561 5.121 -2.955 1.00 98.69 211 ALA A CA 1
ATOM 1761 C C . ALA A 1 211 ? -11.086 5.209 -3.132 1.00 98.69 211 ALA A C 1
ATOM 1763 O O . ALA A 1 211 ? -11.634 6.304 -3.272 1.00 98.69 211 ALA A O 1
ATOM 1764 N N . LEU A 1 212 ? -11.796 4.077 -3.046 1.00 98.81 212 LEU A N 1
ATOM 1765 C CA . LEU A 1 212 ? -13.264 4.048 -3.037 1.00 98.81 212 LEU A CA 1
ATOM 1766 C C . LEU A 1 212 ? -13.834 4.836 -1.847 1.00 98.81 212 LEU A C 1
ATOM 1768 O O . LEU A 1 212 ? -14.820 5.567 -1.998 1.00 98.81 212 LEU A O 1
ATOM 1772 N N . ASN A 1 213 ? -13.213 4.725 -0.669 1.00 98.38 213 ASN A N 1
ATOM 1773 C CA . ASN A 1 213 ? -13.608 5.487 0.513 1.00 98.38 213 ASN A CA 1
ATOM 1774 C C . ASN A 1 213 ? -13.384 6.999 0.334 1.00 98.38 213 ASN A C 1
ATOM 1776 O O . ASN A 1 213 ? -14.285 7.788 0.632 1.00 98.38 213 ASN A O 1
ATOM 1780 N N . ASP A 1 214 ? -12.235 7.407 -0.205 1.00 97.94 214 ASP A N 1
ATOM 1781 C CA . ASP A 1 214 ? -11.891 8.809 -0.469 1.00 97.94 214 ASP A CA 1
ATOM 1782 C C . ASP A 1 214 ? -12.803 9.443 -1.533 1.00 97.94 214 ASP A C 1
ATOM 1784 O O . ASP A 1 214 ? -13.217 10.602 -1.409 1.00 97.94 214 ASP A O 1
ATOM 1788 N N . LEU A 1 215 ? -13.219 8.654 -2.528 1.00 98.19 215 LEU A N 1
ATOM 1789 C CA . LEU A 1 215 ? -14.249 9.015 -3.509 1.00 98.19 215 LEU A CA 1
ATOM 1790 C C . LEU A 1 215 ? -15.667 9.064 -2.921 1.00 98.19 215 LEU A C 1
ATOM 1792 O O . LEU A 1 215 ? -16.611 9.460 -3.608 1.00 98.19 215 LEU A O 1
ATOM 1796 N N . LYS A 1 216 ? -15.839 8.684 -1.649 1.00 98.00 216 LYS A N 1
ATOM 1797 C CA . LYS A 1 216 ? -17.133 8.554 -0.959 1.00 98.00 216 LYS A CA 1
ATOM 1798 C C . LYS A 1 216 ? -18.066 7.521 -1.595 1.00 98.00 216 LYS A C 1
ATOM 1800 O O . LYS A 1 216 ? -19.281 7.561 -1.385 1.00 98.00 216 LYS A O 1
ATOM 1805 N N . ARG A 1 217 ? -17.508 6.559 -2.333 1.00 98.44 217 ARG A N 1
ATOM 1806 C CA . ARG A 1 217 ? -18.201 5.391 -2.897 1.00 98.44 217 ARG A CA 1
ATOM 1807 C C . ARG A 1 217 ? -18.322 4.310 -1.820 1.00 98.44 217 ARG A C 1
ATOM 1809 O O . ARG A 1 217 ? -17.857 3.187 -1.967 1.00 98.44 217 ARG A O 1
ATOM 1816 N N . TYR A 1 218 ? -18.939 4.673 -0.693 1.00 98.31 218 TYR A N 1
ATOM 1817 C CA . TYR A 1 218 ? -18.914 3.892 0.549 1.00 98.31 218 TYR A CA 1
ATOM 1818 C C . TYR A 1 218 ? -19.489 2.480 0.416 1.00 98.31 218 TYR A C 1
ATOM 1820 O O . TYR A 1 218 ? -18.937 1.556 1.003 1.00 98.31 218 TYR A O 1
ATOM 1828 N N . ASN A 1 219 ? -20.549 2.306 -0.378 1.00 98.31 219 ASN A N 1
ATOM 1829 C CA . ASN A 1 219 ? -21.131 0.985 -0.623 1.00 98.31 219 ASN A CA 1
ATOM 1830 C C . ASN A 1 219 ? -20.174 0.078 -1.406 1.00 98.31 219 ASN A C 1
ATOM 1832 O O . ASN A 1 219 ? -20.072 -1.101 -1.101 1.00 98.31 219 ASN A O 1
ATOM 1836 N N . GLU A 1 220 ? -19.463 0.631 -2.390 1.00 98.69 220 GLU A N 1
ATOM 1837 C CA . GLU A 1 220 ? -18.502 -0.123 -3.201 1.00 98.69 220 GLU A CA 1
ATOM 1838 C C . GLU A 1 220 ? -17.244 -0.446 -2.391 1.00 98.69 220 GLU A C 1
ATOM 1840 O O . GLU A 1 220 ? -16.734 -1.555 -2.470 1.00 98.69 220 GLU A O 1
ATOM 1845 N N . CYS A 1 221 ? -16.788 0.495 -1.558 1.00 98.75 221 CYS A N 1
ATOM 1846 C CA . CYS A 1 221 ? -15.725 0.269 -0.578 1.00 98.75 221 CYS A CA 1
ATOM 1847 C C . CYS A 1 221 ? -16.079 -0.887 0.376 1.00 98.75 221 CYS A C 1
ATOM 1849 O O . CYS A 1 221 ? -15.278 -1.796 0.579 1.00 98.75 221 CYS A O 1
ATOM 1851 N N . ASP A 1 222 ? -17.298 -0.880 0.924 1.00 98.62 222 ASP A N 1
ATOM 1852 C CA . ASP A 1 222 ? -17.776 -1.941 1.809 1.00 98.62 222 ASP A CA 1
ATOM 1853 C C . ASP A 1 222 ? -17.839 -3.295 1.090 1.00 98.62 222 ASP A C 1
ATOM 1855 O O . ASP A 1 222 ? -17.314 -4.284 1.594 1.00 98.62 222 ASP A O 1
ATOM 1859 N N . GLU A 1 223 ? -18.438 -3.335 -0.103 1.00 98.69 223 GLU A N 1
ATOM 1860 C CA . GLU A 1 223 ? -18.544 -4.554 -0.908 1.00 98.69 223 GLU A CA 1
ATOM 1861 C C . GLU A 1 223 ? -17.166 -5.113 -1.289 1.00 98.69 223 GLU A C 1
ATOM 1863 O O . GLU A 1 223 ? -16.964 -6.327 -1.242 1.00 98.69 223 GLU A O 1
ATOM 1868 N N . TRP A 1 224 ? -16.205 -4.241 -1.608 1.00 98.75 224 TRP A N 1
ATOM 1869 C CA . TRP A 1 224 ? -14.824 -4.612 -1.910 1.00 98.75 224 TRP A CA 1
ATOM 1870 C C . TRP A 1 224 ? -14.169 -5.367 -0.749 1.00 98.75 224 TRP A C 1
ATOM 1872 O O . TRP A 1 224 ? -13.745 -6.513 -0.917 1.00 98.75 224 TRP A O 1
ATOM 1882 N N . PHE A 1 225 ? -14.147 -4.770 0.446 1.00 98.81 225 PHE A N 1
ATOM 1883 C CA . PHE A 1 225 ? -13.545 -5.402 1.622 1.00 98.81 225 PHE A CA 1
ATOM 1884 C C . PHE A 1 225 ? -14.324 -6.639 2.088 1.00 98.81 225 PHE A C 1
ATOM 1886 O O . PHE A 1 225 ? -13.727 -7.637 2.486 1.00 98.81 225 PHE A O 1
ATOM 1893 N N . GLU A 1 226 ? -15.658 -6.625 2.016 1.00 98.50 226 GLU A N 1
ATOM 1894 C CA . GLU A 1 226 ? -16.473 -7.793 2.362 1.00 98.50 226 GLU A CA 1
ATOM 1895 C C . GLU A 1 226 ? -16.234 -8.971 1.412 1.00 98.50 226 GLU A C 1
ATOM 1897 O O . GLU A 1 226 ? -16.262 -10.118 1.856 1.00 98.50 226 GLU A O 1
ATOM 1902 N N . ASN A 1 227 ? -16.008 -8.719 0.121 1.00 98.50 227 ASN A N 1
ATOM 1903 C CA . ASN A 1 227 ? -15.658 -9.765 -0.837 1.00 98.50 227 ASN A CA 1
ATOM 1904 C C . ASN A 1 227 ? -14.241 -10.290 -0.603 1.00 98.50 227 ASN A C 1
ATOM 1906 O O . ASN A 1 227 ? -14.063 -11.505 -0.567 1.00 98.50 227 ASN A O 1
ATOM 1910 N N . TRP A 1 228 ? -13.273 -9.411 -0.338 1.00 98.31 228 TRP A N 1
ATOM 1911 C CA . TRP A 1 228 ? -11.919 -9.833 0.018 1.00 98.31 228 TRP A CA 1
ATOM 1912 C C . TRP A 1 228 ? -11.920 -10.723 1.275 1.00 98.31 228 TRP A C 1
ATOM 1914 O O . TRP A 1 228 ? -11.370 -11.821 1.246 1.00 98.31 228 TRP A O 1
ATOM 1924 N N . LEU A 1 229 ? -12.662 -10.363 2.329 1.00 97.75 229 LEU A N 1
ATOM 1925 C CA . LEU A 1 229 ? -12.799 -11.197 3.538 1.00 97.75 229 LEU A CA 1
ATOM 1926 C C . LEU A 1 229 ? -13.604 -12.491 3.331 1.00 97.75 229 LEU A C 1
ATOM 1928 O O . LEU A 1 229 ? -13.558 -13.377 4.181 1.00 97.75 229 LEU A O 1
ATOM 1932 N N . LYS A 1 230 ? -14.373 -12.641 2.244 1.00 97.44 230 LYS A N 1
ATOM 1933 C CA . LYS A 1 230 ? -14.986 -13.945 1.913 1.00 97.44 230 LYS A CA 1
ATOM 1934 C C . LYS A 1 230 ? -13.945 -14.924 1.385 1.00 97.44 230 LYS A C 1
ATOM 1936 O O . LYS A 1 230 ? -14.075 -16.121 1.635 1.00 97.44 230 LYS A O 1
ATOM 1941 N N . GLU A 1 231 ? -12.965 -14.422 0.642 1.00 96.62 231 GLU A N 1
ATOM 1942 C CA . GLU A 1 231 ? -11.878 -15.220 0.075 1.00 96.62 231 GLU A CA 1
ATOM 1943 C C . GLU A 1 231 ? -10.783 -15.475 1.114 1.00 96.62 231 GLU A C 1
ATOM 1945 O O . GLU A 1 231 ? -10.289 -16.596 1.227 1.00 96.62 231 GLU A O 1
ATOM 1950 N N . GLU A 1 232 ? -10.469 -14.461 1.924 1.00 95.62 232 GLU A N 1
ATOM 1951 C CA . GLU A 1 232 ? -9.391 -14.480 2.913 1.00 95.62 232 GLU A CA 1
ATOM 1952 C C . GLU A 1 232 ? -9.896 -13.965 4.283 1.00 95.62 232 GLU A C 1
ATOM 1954 O O . GLU A 1 232 ? -9.655 -12.813 4.650 1.00 95.62 232 GLU A O 1
ATOM 1959 N N . PRO A 1 233 ? -10.621 -14.795 5.065 1.00 93.75 233 PRO A N 1
ATOM 1960 C CA . PRO A 1 233 ? -11.344 -14.345 6.266 1.00 93.75 233 PRO A CA 1
ATOM 1961 C C . PRO A 1 233 ? -10.489 -13.751 7.385 1.00 93.75 233 PRO A C 1
ATOM 1963 O O . PRO A 1 233 ? -10.990 -12.934 8.158 1.00 93.75 233 PRO A O 1
ATOM 1966 N N . ASP A 1 234 ? -9.224 -14.158 7.456 1.00 91.62 234 ASP A N 1
ATOM 1967 C CA . ASP A 1 234 ? -8.275 -13.755 8.493 1.00 91.62 234 ASP A CA 1
ATOM 1968 C C . ASP A 1 234 ? -7.210 -12.778 7.952 1.00 91.62 234 ASP A C 1
ATOM 1970 O O . ASP A 1 234 ? -6.193 -12.554 8.607 1.00 91.62 234 ASP A O 1
ATOM 1974 N N . ASN A 1 235 ? -7.409 -12.198 6.754 1.00 95.12 235 ASN A N 1
ATOM 1975 C CA . ASN A 1 235 ? -6.442 -11.269 6.162 1.00 95.12 235 ASN A CA 1
ATOM 1976 C C . ASN A 1 235 ? -6.322 -9.990 7.010 1.00 95.12 235 ASN A C 1
ATOM 1978 O O . ASN A 1 235 ? -7.246 -9.172 7.091 1.00 95.12 235 ASN A O 1
ATOM 1982 N N . ILE A 1 236 ? -5.153 -9.815 7.627 1.00 95.44 236 ILE A N 1
ATOM 1983 C CA . ILE A 1 236 ? -4.872 -8.725 8.565 1.00 95.44 236 ILE A CA 1
ATOM 1984 C C . ILE A 1 236 ? -4.952 -7.361 7.880 1.00 95.44 236 ILE A C 1
ATOM 1986 O O . ILE A 1 236 ? -5.566 -6.443 8.432 1.00 95.44 236 ILE A O 1
ATOM 1990 N N . SER A 1 237 ? -4.377 -7.231 6.682 1.00 96.44 237 SER A N 1
ATOM 1991 C CA . SER A 1 237 ? -4.374 -5.996 5.895 1.00 96.44 237 SER A CA 1
ATOM 1992 C C . SER A 1 237 ? -5.802 -5.553 5.591 1.00 96.44 237 SER A C 1
ATOM 1994 O O . SER A 1 237 ? -6.179 -4.418 5.875 1.00 96.44 237 SER A O 1
ATOM 1996 N N . CYS A 1 238 ? -6.641 -6.476 5.122 1.00 98.31 238 CYS A N 1
ATOM 1997 C CA . CYS A 1 238 ? -8.040 -6.217 4.830 1.00 98.31 238 CYS A CA 1
ATOM 1998 C C . CYS A 1 238 ? -8.819 -5.790 6.079 1.00 98.31 238 CYS A C 1
ATOM 2000 O O . CYS A 1 238 ? -9.544 -4.796 6.035 1.00 98.31 238 CYS A O 1
ATOM 2002 N N . ILE A 1 239 ? -8.681 -6.511 7.200 1.00 98.06 239 ILE A N 1
ATOM 2003 C CA . ILE A 1 239 ? -9.369 -6.171 8.458 1.00 98.06 239 ILE A CA 1
ATOM 2004 C C . ILE A 1 239 ? -8.945 -4.773 8.930 1.00 98.06 239 ILE A C 1
ATOM 2006 O O . ILE A 1 239 ? -9.798 -3.940 9.252 1.00 98.06 239 ILE A O 1
ATOM 2010 N N . ASN A 1 240 ? -7.636 -4.507 8.949 1.00 98.00 240 ASN A N 1
ATOM 2011 C CA . ASN A 1 240 ? -7.067 -3.231 9.369 1.00 98.00 240 ASN A CA 1
ATOM 2012 C C . ASN A 1 240 ? -7.593 -2.069 8.514 1.00 98.00 240 ASN A C 1
ATOM 2014 O O . ASN A 1 240 ? -8.166 -1.119 9.058 1.00 98.00 240 ASN A O 1
ATOM 2018 N N . THR A 1 241 ? -7.421 -2.156 7.194 1.00 98.50 241 THR A N 1
ATOM 2019 C CA . THR A 1 241 ? -7.778 -1.089 6.252 1.00 98.50 241 THR A CA 1
ATOM 2020 C C . THR A 1 241 ? -9.290 -0.888 6.196 1.00 98.50 241 THR A C 1
ATOM 2022 O O . THR A 1 241 ? -9.766 0.250 6.146 1.00 98.50 241 THR A O 1
ATOM 2025 N N . TYR A 1 242 ? -10.076 -1.965 6.292 1.00 98.62 242 TYR A N 1
ATOM 2026 C CA . TYR A 1 242 ? -11.526 -1.843 6.269 1.00 98.62 242 TYR A CA 1
ATOM 2027 C C . TYR A 1 242 ? -12.045 -1.070 7.487 1.00 98.62 242 TYR A C 1
ATOM 2029 O O . TYR A 1 242 ? -12.785 -0.090 7.352 1.00 98.62 242 TYR A O 1
ATOM 2037 N N . ILE A 1 243 ? -11.607 -1.455 8.690 1.00 98.56 243 ILE A N 1
ATOM 2038 C CA . ILE A 1 243 ? -12.000 -0.760 9.921 1.00 98.56 243 ILE A CA 1
ATOM 2039 C C . ILE A 1 243 ? -11.490 0.684 9.911 1.00 98.56 243 ILE A C 1
ATOM 2041 O O . ILE A 1 243 ? -12.212 1.579 10.354 1.00 98.56 243 ILE A O 1
ATOM 2045 N N . GLN A 1 244 ? -10.296 0.941 9.368 1.00 98.38 244 GLN A N 1
ATOM 2046 C CA . GLN A 1 244 ? -9.770 2.295 9.202 1.00 98.38 244 GLN A CA 1
ATOM 2047 C C . GLN A 1 244 ? -10.682 3.165 8.334 1.00 98.38 244 GLN A C 1
ATOM 2049 O O . GLN A 1 244 ? -11.029 4.271 8.746 1.00 98.38 244 GLN A O 1
ATOM 2054 N N . CYS A 1 245 ? -11.105 2.671 7.167 1.00 98.50 245 CYS A N 1
ATOM 2055 C CA . CYS A 1 245 ? -11.985 3.404 6.256 1.00 98.50 245 CYS A CA 1
ATOM 2056 C C . CYS A 1 245 ? -13.326 3.744 6.921 1.00 98.50 245 CYS A C 1
ATOM 2058 O O . CYS A 1 245 ? -13.768 4.894 6.895 1.00 98.50 245 CYS A O 1
ATOM 2060 N N . VAL A 1 246 ? -13.948 2.755 7.572 1.00 98.44 246 VAL A N 1
ATOM 2061 C CA . VAL A 1 246 ? -15.234 2.914 8.270 1.00 98.44 246 VAL A CA 1
ATOM 2062 C C . VAL A 1 246 ? -15.118 3.896 9.446 1.00 98.44 246 VAL A C 1
ATOM 2064 O O . VAL A 1 246 ? -15.982 4.757 9.620 1.00 98.44 246 VAL A O 1
ATOM 2067 N N . SER A 1 247 ? -14.024 3.826 10.207 1.00 97.69 247 SER A N 1
ATOM 2068 C CA . SER A 1 247 ? -13.737 4.762 11.305 1.00 97.69 247 SER A CA 1
ATOM 2069 C C . SER A 1 247 ? -13.475 6.179 10.789 1.00 97.69 247 SER A C 1
ATOM 2071 O O . SER A 1 247 ? -13.983 7.148 11.345 1.00 97.69 247 SER A O 1
ATOM 2073 N N . GLY A 1 248 ? -12.734 6.315 9.684 1.00 96.00 248 GLY A N 1
ATOM 2074 C CA . GLY A 1 248 ? -12.397 7.599 9.064 1.00 96.00 248 GLY A CA 1
ATOM 2075 C C . GLY A 1 248 ? -13.606 8.367 8.525 1.00 96.00 248 GLY A C 1
ATOM 2076 O O . GLY A 1 248 ? -13.562 9.592 8.430 1.00 96.00 248 GLY A O 1
ATOM 2077 N N . ARG A 1 249 ? -14.706 7.667 8.217 1.00 95.62 249 ARG A N 1
ATOM 2078 C CA . ARG A 1 249 ? -16.003 8.279 7.880 1.00 95.62 249 ARG A CA 1
ATOM 2079 C C . ARG A 1 249 ? -16.962 8.411 9.073 1.00 95.62 249 ARG A C 1
ATOM 2081 O O . ARG A 1 249 ? -18.137 8.697 8.861 1.00 95.62 249 ARG A O 1
ATOM 2088 N N . GLU A 1 250 ? -16.468 8.216 10.298 1.00 95.75 250 GLU A N 1
ATOM 2089 C CA . GLU A 1 250 ? -17.208 8.308 11.568 1.00 95.75 250 GLU A CA 1
ATOM 2090 C C . GLU A 1 250 ? -18.395 7.329 11.701 1.00 95.75 250 GLU A C 1
ATOM 2092 O O . GLU A 1 250 ? -19.309 7.543 12.501 1.00 95.75 250 GLU A O 1
ATOM 2097 N N . ASP A 1 251 ? -18.386 6.216 10.961 1.00 97.12 251 ASP A N 1
ATOM 2098 C CA . ASP A 1 251 ? -19.377 5.140 11.105 1.00 97.12 251 ASP A CA 1
ATOM 2099 C C . ASP A 1 251 ? -18.961 4.188 12.238 1.00 97.12 251 ASP A C 1
ATOM 2101 O O . ASP A 1 251 ? -18.615 3.020 12.050 1.00 97.12 251 ASP A O 1
ATOM 2105 N N . TRP A 1 252 ? -18.939 4.735 13.454 1.00 96.62 252 TRP A N 1
ATOM 2106 C CA . TRP A 1 252 ? -18.405 4.063 14.637 1.00 96.62 252 TRP A CA 1
ATOM 2107 C C . TRP A 1 252 ? -19.166 2.791 15.015 1.00 96.62 252 TRP A C 1
ATOM 2109 O O . TRP A 1 252 ? -18.576 1.855 15.552 1.00 96.62 252 TRP A O 1
ATOM 2119 N N . GLU A 1 253 ? -20.463 2.731 14.712 1.00 95.75 253 GLU A N 1
ATOM 2120 C CA . GLU A 1 253 ? -21.280 1.543 14.961 1.00 95.75 253 GLU A CA 1
ATOM 2121 C C . GLU A 1 253 ? -20.837 0.384 14.060 1.00 95.75 253 GLU A C 1
ATOM 2123 O O . GLU A 1 253 ? -20.591 -0.721 14.548 1.00 95.75 253 GLU A O 1
ATOM 2128 N N . LYS A 1 254 ? -20.637 0.633 12.759 1.00 97.69 254 LYS A N 1
ATOM 2129 C CA . LYS A 1 254 ? -20.097 -0.388 11.856 1.00 97.69 254 LYS A CA 1
ATOM 2130 C C . LYS A 1 254 ? -18.649 -0.741 12.208 1.00 97.69 254 LYS A C 1
ATOM 2132 O O . LYS A 1 254 ? -18.302 -1.923 12.220 1.00 97.69 254 LYS A O 1
ATOM 2137 N N . ALA A 1 255 ? -17.820 0.244 12.562 1.00 98.00 255 ALA A N 1
ATOM 2138 C CA . ALA A 1 255 ? -16.437 0.006 12.981 1.00 98.00 255 ALA A CA 1
ATOM 2139 C C . ALA A 1 255 ? -16.366 -0.907 14.217 1.00 98.00 255 ALA A C 1
ATOM 2141 O O . ALA A 1 255 ? -15.553 -1.835 14.263 1.00 98.00 255 ALA A O 1
ATOM 2142 N N . LYS A 1 256 ? -17.269 -0.710 15.187 1.00 97.00 256 LYS A N 1
ATOM 2143 C CA . LYS A 1 256 ? -17.425 -1.584 16.354 1.00 97.00 256 LYS A CA 1
ATOM 2144 C C . LYS A 1 256 ? -17.794 -3.006 15.959 1.00 97.00 256 LYS A C 1
ATOM 2146 O O . LYS A 1 256 ? -17.150 -3.941 16.424 1.00 97.00 256 LYS A O 1
ATOM 2151 N N . GLN A 1 257 ? -18.798 -3.172 15.099 1.00 96.75 257 GLN A N 1
ATOM 2152 C CA . GLN A 1 257 ? -19.256 -4.492 14.656 1.00 96.75 257 GLN A CA 1
ATOM 2153 C C . GLN A 1 257 ? -18.135 -5.274 13.964 1.00 96.75 257 GLN A C 1
ATOM 2155 O O . GLN A 1 257 ? -17.935 -6.452 14.255 1.00 96.75 257 GLN A O 1
ATOM 2160 N N . LEU A 1 258 ? -17.363 -4.615 13.095 1.00 96.81 258 LEU A N 1
ATOM 2161 C CA . LEU A 1 258 ? -16.194 -5.213 12.447 1.00 96.81 258 LEU A CA 1
ATOM 2162 C C . LEU A 1 258 ? -15.098 -5.560 13.466 1.00 96.81 258 LEU A C 1
ATOM 2164 O O . LEU A 1 258 ? -14.562 -6.665 13.437 1.00 96.81 258 LEU A O 1
ATOM 2168 N N . THR A 1 259 ? -14.815 -4.659 14.410 1.00 96.00 259 THR A N 1
ATOM 2169 C CA . THR A 1 259 ? -13.820 -4.878 15.473 1.00 96.00 259 THR A CA 1
ATOM 2170 C C . THR A 1 259 ? -14.189 -6.071 16.356 1.00 96.00 259 THR A C 1
ATOM 2172 O O . THR A 1 259 ? -13.354 -6.929 16.624 1.00 96.00 259 THR A O 1
ATOM 2175 N N . GLU A 1 260 ? -15.443 -6.169 16.797 1.00 94.50 260 GLU A N 1
ATOM 2176 C CA . GLU A 1 260 ? -15.920 -7.290 17.615 1.00 94.50 260 GLU A CA 1
ATOM 2177 C C . GLU A 1 260 ? -15.932 -8.609 16.832 1.00 94.50 260 GLU A C 1
ATOM 2179 O O . GLU A 1 260 ? -15.669 -9.661 17.416 1.00 94.50 260 GLU A O 1
ATOM 2184 N N . LYS A 1 261 ? -16.186 -8.554 15.519 1.00 93.69 261 LYS A N 1
ATOM 2185 C CA . LYS A 1 261 ? -16.179 -9.723 14.635 1.00 93.69 261 LYS A CA 1
ATOM 2186 C C . LYS A 1 261 ? -14.771 -10.267 14.378 1.00 93.69 261 LYS A C 1
ATOM 2188 O O . LYS A 1 261 ? -14.603 -11.482 14.412 1.00 93.69 261 LYS A O 1
ATOM 2193 N N . TYR A 1 262 ? -13.797 -9.397 14.107 1.00 92.88 262 TYR A N 1
ATOM 2194 C CA . TYR A 1 262 ? -12.488 -9.802 13.574 1.00 92.88 262 TYR A CA 1
ATOM 2195 C C . TYR A 1 262 ? -11.301 -9.592 14.522 1.00 92.88 262 TYR A C 1
ATOM 2197 O O . TYR A 1 262 ? -10.268 -10.209 14.315 1.00 92.88 262 TYR A O 1
ATOM 2205 N N . ILE A 1 263 ? -11.413 -8.740 15.548 1.00 90.94 263 ILE A N 1
ATOM 2206 C CA . ILE A 1 263 ? -10.297 -8.383 16.456 1.00 90.94 263 ILE A CA 1
ATOM 2207 C C . ILE A 1 263 ? -10.576 -8.808 17.908 1.00 90.94 263 ILE A C 1
ATOM 2209 O O . ILE A 1 263 ? -9.755 -8.590 18.794 1.00 90.94 263 ILE A O 1
ATOM 2213 N N . GLY A 1 264 ? -11.743 -9.404 18.178 1.00 76.50 264 GLY A N 1
ATOM 2214 C CA . GLY A 1 264 ? -12.236 -9.724 19.520 1.00 76.50 264 GLY A CA 1
ATOM 2215 C C . GLY A 1 264 ? -11.193 -10.301 20.492 1.00 76.50 264 GLY A C 1
ATOM 2216 O O . GLY A 1 264 ? -10.153 -10.844 20.126 1.00 76.50 264 GLY A O 1
ATOM 2217 N N . THR A 1 265 ? -11.476 -10.211 21.792 1.00 62.66 265 THR A N 1
ATOM 2218 C CA . THR A 1 265 ? -10.460 -10.366 22.848 1.00 62.66 265 THR A CA 1
ATOM 2219 C C . THR A 1 265 ? -9.766 -11.732 22.946 1.00 62.66 265 THR A C 1
ATOM 2221 O O . THR A 1 265 ? -8.837 -11.842 23.746 1.00 62.66 265 THR A O 1
ATOM 2224 N N . SER A 1 266 ? -10.176 -12.720 22.151 1.00 63.78 266 SER A N 1
ATOM 2225 C CA . SER A 1 266 ? -9.671 -14.093 22.100 1.00 63.78 266 SER A CA 1
ATOM 2226 C C . SER A 1 266 ? -8.529 -14.347 21.107 1.00 63.78 266 SER A C 1
ATOM 2228 O O . SER A 1 266 ? -8.057 -15.479 21.053 1.00 63.78 266 SER A O 1
ATOM 2230 N N . ILE A 1 267 ? -8.104 -13.360 20.313 1.00 75.31 267 ILE A N 1
ATOM 2231 C CA . ILE A 1 267 ? -6.985 -13.533 19.370 1.00 75.31 267 ILE A CA 1
ATOM 2232 C C . ILE A 1 267 ? -5.649 -13.382 20.110 1.00 75.31 267 ILE A C 1
ATOM 2234 O O . ILE A 1 267 ? -5.471 -12.453 20.904 1.00 75.31 267 ILE A O 1
ATOM 2238 N N . GLU A 1 268 ? -4.719 -14.309 19.865 1.00 80.94 268 GLU A N 1
ATOM 2239 C CA . GLU A 1 268 ? -3.321 -14.164 20.280 1.00 80.94 268 GLU A CA 1
ATOM 2240 C C . GLU A 1 268 ? -2.602 -13.212 19.316 1.00 80.94 268 GLU A C 1
ATOM 2242 O O . GLU A 1 268 ? -2.613 -13.415 18.100 1.00 80.94 268 GLU A O 1
ATOM 2247 N N . PHE A 1 269 ? -1.992 -12.161 19.868 1.00 84.25 269 PHE A N 1
ATOM 2248 C CA . PHE A 1 269 ? -1.302 -11.143 19.079 1.00 84.25 269 PHE A CA 1
ATOM 2249 C C . PHE A 1 269 ? 0.192 -11.456 18.929 1.00 84.25 269 PHE A C 1
ATOM 2251 O O . PHE A 1 269 ? 0.858 -11.838 19.894 1.00 84.25 269 PHE A O 1
ATOM 2258 N N . ASN A 1 270 ? 0.710 -11.276 17.718 1.00 84.69 270 ASN A N 1
ATOM 2259 C CA . ASN A 1 270 ? 2.091 -11.495 17.301 1.00 84.69 270 ASN A CA 1
ATOM 2260 C C . ASN A 1 270 ? 2.571 -10.307 16.435 1.00 84.69 270 ASN A C 1
ATOM 2262 O O . ASN A 1 270 ? 1.885 -9.295 16.364 1.00 84.69 270 ASN A O 1
ATOM 2266 N N . GLY A 1 271 ? 3.747 -10.419 15.809 1.00 82.19 271 GLY A N 1
ATOM 2267 C CA . GLY A 1 271 ? 4.312 -9.350 14.969 1.00 82.19 271 GLY A CA 1
ATOM 2268 C C . GLY A 1 271 ? 3.707 -9.191 13.573 1.00 82.19 271 GLY A C 1
ATOM 2269 O O . GLY A 1 271 ? 4.204 -8.382 12.801 1.00 82.19 271 GLY A O 1
ATOM 2270 N N . GLU A 1 272 ? 2.706 -9.997 13.222 1.00 84.25 272 GLU A N 1
ATOM 2271 C CA . GLU A 1 272 ? 1.987 -9.899 11.948 1.00 84.25 272 GLU A CA 1
ATOM 2272 C C . GLU A 1 272 ? 0.609 -9.248 12.129 1.00 84.25 272 GLU A C 1
ATOM 2274 O O . GLU A 1 272 ? 0.077 -8.665 11.189 1.00 84.25 272 GLU A O 1
ATOM 2279 N N . ASN A 1 273 ? 0.005 -9.355 13.320 1.00 89.75 273 ASN A N 1
ATOM 2280 C CA . ASN A 1 273 ? -1.369 -8.922 13.583 1.00 89.75 273 ASN A CA 1
ATOM 2281 C C . ASN A 1 273 ? -1.511 -7.877 14.704 1.00 89.75 273 ASN A C 1
ATOM 2283 O O . ASN A 1 273 ? -2.636 -7.474 15.018 1.00 89.75 273 ASN A O 1
ATOM 2287 N N . GLU A 1 274 ? -0.418 -7.399 15.307 1.00 91.44 274 GLU A N 1
ATOM 2288 C CA . GLU A 1 274 ? -0.467 -6.408 16.387 1.00 91.44 274 GLU A CA 1
ATOM 2289 C C . GLU A 1 274 ? -1.110 -5.096 15.945 1.00 91.44 274 GLU A C 1
ATOM 2291 O O . GLU A 1 274 ? -1.685 -4.387 16.772 1.00 91.44 274 GLU A O 1
ATOM 2296 N N . ILE A 1 275 ? -1.060 -4.780 14.647 1.00 92.88 275 ILE A N 1
ATOM 2297 C CA . ILE A 1 275 ? -1.693 -3.583 14.086 1.00 92.88 275 ILE A CA 1
ATOM 2298 C C . ILE A 1 275 ? -3.192 -3.525 14.415 1.00 92.88 275 ILE A C 1
ATOM 2300 O O . ILE A 1 275 ? -3.751 -2.450 14.644 1.00 92.88 275 ILE A O 1
ATOM 2304 N N . LEU A 1 276 ? -3.839 -4.687 14.543 1.00 95.00 276 LEU A N 1
ATOM 2305 C CA . LEU A 1 276 ? -5.250 -4.788 14.893 1.00 95.00 276 LEU A CA 1
ATOM 2306 C C . LEU A 1 276 ? -5.536 -4.310 16.325 1.00 95.00 276 LEU A C 1
ATOM 2308 O O . LEU A 1 276 ? -6.621 -3.788 16.578 1.00 95.00 276 LEU A O 1
ATOM 2312 N N . LEU A 1 277 ? -4.576 -4.402 17.256 1.00 93.56 277 LEU A N 1
ATOM 2313 C CA . LEU A 1 277 ? -4.738 -3.847 18.607 1.00 93.56 277 LEU A CA 1
ATOM 2314 C C . LEU A 1 277 ? -4.920 -2.330 18.571 1.00 93.56 277 LEU A C 1
ATOM 2316 O O . LEU A 1 277 ? -5.825 -1.803 19.220 1.00 93.56 277 LEU A O 1
ATOM 2320 N N . TYR A 1 278 ? -4.076 -1.645 17.800 1.00 94.56 278 TYR A N 1
ATOM 2321 C CA . TYR A 1 278 ? -4.160 -0.198 17.607 1.00 94.56 278 TYR A CA 1
ATOM 2322 C C . TYR A 1 278 ? -5.458 0.173 16.901 1.00 94.56 278 TYR A C 1
ATOM 2324 O O . TYR A 1 278 ? -6.147 1.100 17.316 1.00 94.56 278 TYR A O 1
ATOM 2332 N N . ARG A 1 279 ? -5.858 -0.618 15.900 1.00 95.88 279 ARG A N 1
ATOM 2333 C CA . ARG A 1 279 ? -7.116 -0.390 15.195 1.00 95.88 279 ARG A CA 1
ATOM 2334 C C . ARG A 1 279 ? -8.332 -0.496 16.117 1.00 95.88 279 ARG A C 1
ATOM 2336 O O . ARG A 1 279 ? -9.226 0.341 16.051 1.00 95.88 279 ARG A O 1
ATOM 2343 N N . ALA A 1 280 ? -8.367 -1.499 16.991 1.00 95.69 280 ALA A N 1
ATOM 2344 C CA . ALA A 1 280 ? -9.435 -1.640 17.973 1.00 95.69 280 ALA A CA 1
ATOM 2345 C C . ALA A 1 280 ? -9.419 -0.511 19.015 1.00 95.69 280 ALA A C 1
ATOM 2347 O O . ALA A 1 280 ? -10.486 -0.027 19.399 1.00 95.69 280 ALA A O 1
ATOM 2348 N N . LEU A 1 281 ? -8.231 -0.075 19.453 1.00 95.56 281 LEU A N 1
ATOM 2349 C CA . LEU A 1 281 ? -8.082 1.083 20.333 1.00 95.56 281 LEU A CA 1
ATOM 2350 C C . LEU A 1 281 ? -8.710 2.335 19.702 1.00 95.56 281 LEU A C 1
ATOM 2352 O O . LEU A 1 281 ? -9.591 2.923 20.329 1.00 95.56 281 LEU A O 1
ATOM 2356 N N . ASP A 1 282 ? -8.347 2.669 18.458 1.00 96.38 282 ASP A N 1
ATOM 2357 C CA . ASP A 1 282 ? -8.888 3.824 17.723 1.00 96.38 282 ASP A CA 1
ATOM 2358 C C . ASP A 1 282 ? -10.427 3.817 17.703 1.00 96.38 282 ASP A C 1
ATOM 2360 O O . ASP A 1 282 ? -11.077 4.837 17.941 1.00 96.38 282 ASP A O 1
ATOM 2364 N N . VAL A 1 283 ? -11.029 2.649 17.448 1.00 97.69 283 VAL A N 1
ATOM 2365 C CA . VAL A 1 283 ? -12.490 2.486 17.395 1.00 97.69 283 VAL A CA 1
ATOM 2366 C C . VAL A 1 283 ? -13.136 2.766 18.749 1.00 97.69 283 VAL A C 1
ATOM 2368 O O . VAL A 1 283 ? -14.117 3.509 18.827 1.00 97.69 283 VAL A O 1
ATOM 2371 N N . TYR A 1 284 ? -12.610 2.185 19.830 1.00 97.06 284 TYR A N 1
ATOM 2372 C CA . TYR A 1 284 ? -13.193 2.373 21.160 1.00 97.06 284 TYR A CA 1
ATOM 2373 C C . TYR A 1 284 ? -12.941 3.771 21.732 1.00 97.06 284 TYR A C 1
ATOM 2375 O O . TYR A 1 284 ? -13.793 4.277 22.466 1.00 97.06 284 TYR A O 1
ATOM 2383 N N . GLU A 1 285 ? -11.839 4.427 21.361 1.00 95.75 285 GLU A N 1
ATOM 2384 C CA . GLU A 1 285 ? -11.626 5.849 21.638 1.00 95.75 285 GLU A CA 1
ATOM 2385 C C . GLU A 1 285 ? -12.633 6.727 20.886 1.00 95.75 285 GLU A C 1
ATOM 2387 O O . GLU A 1 285 ? -13.267 7.585 21.505 1.00 95.75 285 GLU A O 1
ATOM 2392 N N . GLY A 1 286 ? -12.855 6.467 19.592 1.00 95.25 286 GLY A N 1
ATOM 2393 C CA . GLY A 1 286 ? -13.846 7.175 18.773 1.00 95.25 286 GLY A CA 1
ATOM 2394 C C . GLY A 1 286 ? -15.281 7.046 19.297 1.00 95.25 286 GLY A C 1
ATOM 2395 O O . GLY A 1 286 ? -16.045 8.010 19.273 1.00 95.25 286 GLY A O 1
ATOM 2396 N N . LEU A 1 287 ? -15.632 5.885 19.861 1.00 96.38 287 LEU A N 1
ATOM 2397 C CA . LEU A 1 287 ? -16.917 5.640 20.533 1.00 96.38 287 LEU A CA 1
ATOM 2398 C C . LEU A 1 287 ? -17.023 6.267 21.934 1.00 96.38 287 LEU A C 1
ATOM 2400 O O . LEU A 1 287 ? -18.117 6.327 22.499 1.00 96.38 287 LEU A O 1
ATOM 2404 N N . GLY A 1 288 ? -15.905 6.676 22.538 1.00 96.19 288 GLY A N 1
ATOM 2405 C CA . GLY A 1 288 ? -15.849 7.070 23.947 1.00 96.19 288 GLY A CA 1
ATOM 2406 C C . GLY A 1 288 ? -16.038 5.907 24.936 1.00 96.19 288 GLY A C 1
ATOM 2407 O O . GLY A 1 288 ? -16.350 6.144 26.106 1.00 96.19 288 GLY A O 1
ATOM 2408 N N . GLU A 1 289 ? -15.847 4.652 24.509 1.00 96.44 289 GLU A N 1
ATOM 2409 C CA . GLU A 1 289 ? -15.911 3.455 25.365 1.00 96.44 289 GLU A CA 1
ATOM 2410 C C . GLU A 1 289 ? -14.599 3.277 26.152 1.00 96.44 289 GLU A C 1
ATOM 2412 O O . GLU A 1 289 ? -13.796 2.377 25.897 1.00 96.44 289 GLU A O 1
ATOM 2417 N N . THR A 1 290 ? -14.391 4.143 27.146 1.00 96.00 290 THR A N 1
ATOM 2418 C CA . THR A 1 290 ? -13.126 4.276 27.896 1.00 96.00 290 THR A CA 1
ATOM 2419 C C . THR A 1 290 ? -12.605 2.977 28.512 1.00 96.00 290 THR A C 1
ATOM 2421 O O . THR A 1 290 ? -11.400 2.741 28.504 1.00 96.00 290 THR A O 1
ATOM 2424 N N . GLU A 1 291 ? -13.487 2.119 29.027 1.00 95.62 291 GLU A N 1
ATOM 2425 C CA . GLU A 1 291 ? -13.081 0.853 29.648 1.00 95.62 291 GLU A CA 1
ATOM 2426 C C . GLU A 1 291 ? -12.518 -0.131 28.616 1.00 95.62 291 GLU A C 1
ATOM 2428 O O . GLU A 1 291 ? -11.479 -0.746 28.847 1.00 95.62 291 GLU A O 1
ATOM 2433 N N . LYS A 1 292 ? -13.155 -0.249 27.445 1.00 94.19 292 LYS A N 1
ATOM 2434 C CA . LYS A 1 292 ? -12.647 -1.112 26.373 1.00 94.19 292 LYS A CA 1
ATOM 2435 C C . LYS A 1 292 ? -11.381 -0.542 25.743 1.00 94.19 292 LYS A C 1
ATOM 2437 O O . LYS A 1 292 ? -10.442 -1.299 25.519 1.00 94.19 292 LYS A O 1
ATOM 2442 N N . ALA A 1 293 ? -11.318 0.771 25.518 1.00 95.44 293 ALA A N 1
ATOM 2443 C CA . ALA A 1 293 ? -10.099 1.426 25.043 1.00 95.44 293 ALA A CA 1
ATOM 2444 C C . ALA A 1 293 ? -8.915 1.126 25.983 1.00 95.44 293 ALA A C 1
ATOM 2446 O O . ALA A 1 293 ? -7.856 0.688 25.539 1.00 95.44 293 ALA A O 1
ATOM 2447 N N . LYS A 1 294 ? -9.127 1.225 27.303 1.00 96.06 294 LYS A N 1
ATOM 2448 C CA . LYS A 1 294 ? -8.119 0.869 28.312 1.00 96.06 294 LYS A CA 1
ATOM 2449 C C . LYS A 1 294 ? -7.681 -0.597 28.231 1.00 96.06 294 LYS A C 1
ATOM 2451 O O . LYS A 1 294 ? -6.491 -0.865 28.346 1.00 96.06 294 LYS A O 1
ATOM 2456 N N . GLN A 1 295 ? -8.600 -1.532 27.990 1.00 93.56 295 GLN A N 1
ATOM 2457 C CA . GLN A 1 295 ? -8.256 -2.950 27.811 1.00 93.56 295 GLN A CA 1
ATOM 2458 C C . GLN A 1 295 ? -7.350 -3.179 26.593 1.00 93.56 295 GLN A C 1
ATOM 2460 O O . GLN A 1 295 ? -6.388 -3.939 26.683 1.00 93.56 295 GLN A O 1
ATOM 2465 N N . TYR A 1 296 ? -7.623 -2.525 25.460 1.00 93.31 296 TYR A N 1
ATOM 2466 C CA . TYR A 1 296 ? -6.750 -2.624 24.284 1.00 93.31 296 TYR A CA 1
ATOM 2467 C C . TYR A 1 296 ? -5.404 -1.931 24.506 1.00 93.31 296 TYR A C 1
ATOM 2469 O O . TYR A 1 296 ? -4.377 -2.485 24.121 1.00 93.31 296 TYR A O 1
ATOM 2477 N N . GLN A 1 297 ? -5.376 -0.796 25.210 1.00 94.94 297 GLN A N 1
ATOM 2478 C CA . GLN A 1 297 ? -4.123 -0.152 25.610 1.00 94.94 297 GLN A CA 1
ATOM 2479 C C . GLN A 1 297 ? -3.267 -1.063 26.504 1.00 94.94 297 GLN A C 1
ATOM 2481 O O . GLN A 1 297 ? -2.061 -1.172 26.296 1.00 94.94 297 GLN A O 1
ATOM 2486 N N . GLU A 1 298 ? -3.873 -1.763 27.466 1.00 93.69 298 GLU A N 1
ATOM 2487 C CA . GLU A 1 298 ? -3.162 -2.721 28.321 1.00 93.69 298 GLU A CA 1
ATOM 2488 C C . GLU A 1 298 ? -2.567 -3.878 27.503 1.00 93.69 298 GLU A C 1
ATOM 2490 O O . GLU A 1 298 ? -1.408 -4.239 27.713 1.00 93.69 298 GLU A O 1
ATOM 2495 N N . LYS A 1 299 ? -3.303 -4.398 26.512 1.00 91.25 299 LYS A N 1
ATOM 2496 C CA . LYS A 1 299 ? -2.791 -5.414 25.576 1.00 91.25 299 LYS A CA 1
ATOM 2497 C C . LYS A 1 299 ? -1.623 -4.906 24.729 1.00 91.25 299 LYS A C 1
ATOM 2499 O O . LYS A 1 299 ? -0.646 -5.631 24.554 1.00 91.25 299 LYS A O 1
ATOM 2504 N N . ILE A 1 300 ? -1.696 -3.670 24.230 1.00 91.94 300 ILE A N 1
ATOM 2505 C CA . ILE A 1 300 ? -0.593 -3.026 23.497 1.00 91.94 300 ILE A CA 1
ATOM 2506 C C . ILE A 1 300 ? 0.640 -2.922 24.399 1.00 91.94 300 ILE A C 1
ATOM 2508 O O . ILE A 1 300 ? 1.740 -3.306 24.002 1.00 91.94 300 ILE A O 1
ATOM 2512 N N . ASP A 1 301 ? 0.470 -2.462 25.638 1.00 93.00 301 ASP A N 1
ATOM 2513 C CA . ASP A 1 301 ? 1.569 -2.334 26.596 1.00 93.00 301 ASP A CA 1
ATOM 2514 C C . ASP A 1 301 ? 2.199 -3.696 26.936 1.00 93.00 301 ASP A C 1
ATOM 2516 O O . ASP A 1 301 ? 3.420 -3.797 27.104 1.00 93.00 301 ASP A O 1
ATOM 2520 N N . GLU A 1 302 ? 1.388 -4.749 27.058 1.00 91.19 302 GLU A N 1
ATOM 2521 C CA . GLU A 1 302 ? 1.844 -6.128 27.250 1.00 91.19 302 GLU A CA 1
ATOM 2522 C C . GLU A 1 302 ? 2.628 -6.648 26.042 1.00 91.19 302 GLU A C 1
ATOM 2524 O O . GLU A 1 302 ? 3.743 -7.154 26.221 1.00 91.19 302 GLU A O 1
ATOM 2529 N N . TYR A 1 303 ? 2.107 -6.454 24.827 1.00 89.50 303 TYR A N 1
ATOM 2530 C CA . TYR A 1 303 ? 2.795 -6.802 23.584 1.00 89.50 303 TYR A CA 1
ATOM 2531 C C . TYR A 1 303 ? 4.142 -6.081 23.477 1.00 89.50 303 TYR A C 1
ATOM 2533 O O . TYR A 1 303 ? 5.172 -6.724 23.290 1.00 89.50 303 TYR A O 1
ATOM 2541 N N . LEU A 1 304 ? 4.187 -4.766 23.709 1.00 88.81 304 LEU A N 1
ATOM 2542 C CA . LEU A 1 304 ? 5.425 -3.982 23.650 1.00 88.81 304 LEU A CA 1
ATOM 2543 C C . LEU A 1 304 ? 6.454 -4.424 24.699 1.00 88.81 304 LEU A C 1
ATOM 2545 O O . LEU A 1 304 ? 7.658 -4.422 24.427 1.00 88.81 304 LEU A O 1
ATOM 2549 N N . LYS A 1 305 ? 6.016 -4.815 25.903 1.00 90.44 305 LYS A N 1
ATOM 2550 C CA . LYS A 1 305 ? 6.906 -5.397 26.925 1.00 90.44 305 LYS A CA 1
ATOM 2551 C C . LYS A 1 305 ? 7.465 -6.743 26.473 1.00 90.44 305 LYS A C 1
ATOM 2553 O O . LYS A 1 305 ? 8.661 -6.981 26.641 1.00 90.44 305 LYS A O 1
ATOM 2558 N N . TRP A 1 306 ? 6.622 -7.614 25.919 1.00 87.12 306 TRP A N 1
ATOM 2559 C CA . TRP A 1 306 ? 7.037 -8.906 25.373 1.00 87.12 306 TRP A CA 1
ATOM 2560 C C . TRP A 1 306 ? 8.022 -8.722 24.213 1.00 87.12 306 TRP A C 1
ATOM 2562 O O . TRP A 1 306 ? 9.100 -9.315 24.229 1.00 87.12 306 TRP A O 1
ATOM 2572 N N . PHE A 1 307 ? 7.707 -7.835 23.272 1.00 83.62 307 PHE A N 1
ATOM 2573 C CA . PHE A 1 307 ? 8.525 -7.530 22.104 1.00 83.62 307 PHE A CA 1
ATOM 2574 C C . PHE A 1 307 ? 9.915 -7.035 22.515 1.00 83.62 307 PHE A C 1
ATOM 2576 O O . PHE A 1 307 ? 10.921 -7.608 22.106 1.00 83.62 307 PHE A O 1
ATOM 2583 N N . LYS A 1 308 ? 9.990 -6.055 23.428 1.00 84.50 308 LYS A N 1
ATOM 2584 C CA . LYS A 1 308 ? 11.265 -5.543 23.969 1.00 84.50 308 LYS A CA 1
ATOM 2585 C C . LYS A 1 308 ? 12.091 -6.602 24.701 1.00 84.50 308 LYS A C 1
ATOM 2587 O O . LYS A 1 308 ? 13.311 -6.508 24.729 1.00 84.50 308 LYS A O 1
ATOM 2592 N N . LYS A 1 309 ? 11.439 -7.570 25.350 1.00 84.50 309 LYS A N 1
ATOM 2593 C CA . LYS A 1 309 ? 12.116 -8.632 26.104 1.00 84.50 309 LYS A CA 1
ATOM 2594 C C . LYS A 1 309 ? 12.669 -9.729 25.193 1.00 84.50 309 LYS A C 1
ATOM 2596 O O . LYS A 1 309 ? 13.711 -10.298 25.511 1.00 84.50 309 LYS A O 1
ATOM 2601 N N . ASN A 1 310 ? 11.950 -10.063 24.123 1.00 79.19 310 ASN A N 1
ATOM 2602 C CA . ASN A 1 310 ? 12.248 -11.228 23.289 1.00 79.19 310 ASN A CA 1
ATOM 2603 C C . ASN A 1 310 ? 12.994 -10.887 22.000 1.00 79.19 310 ASN A C 1
ATOM 2605 O O . ASN A 1 310 ? 13.712 -11.742 21.484 1.00 79.19 310 ASN A O 1
ATOM 2609 N N . ARG A 1 311 ? 12.896 -9.650 21.506 1.00 66.81 311 ARG A N 1
ATOM 2610 C CA . ARG A 1 311 ? 13.755 -9.178 20.424 1.00 66.81 311 ARG A CA 1
ATOM 2611 C C . ARG A 1 311 ? 15.118 -8.823 21.020 1.00 66.81 311 ARG A C 1
ATOM 2613 O O . ARG A 1 311 ? 15.280 -7.786 21.660 1.00 66.81 311 ARG A O 1
ATOM 2620 N N . LYS A 1 312 ? 16.102 -9.714 20.854 1.00 52.44 312 LYS A N 1
ATOM 2621 C CA . LYS A 1 312 ? 17.511 -9.326 20.983 1.00 52.44 312 LYS A CA 1
ATOM 2622 C C . LYS A 1 312 ? 17.782 -8.356 19.839 1.00 52.44 312 LYS A C 1
ATOM 2624 O O . LYS A 1 312 ? 17.707 -8.759 18.686 1.00 52.44 312 LYS A O 1
ATOM 2629 N N . PHE A 1 313 ? 18.015 -7.089 20.152 1.00 47.91 313 PHE A N 1
ATOM 2630 C CA . PHE A 1 313 ? 18.609 -6.181 19.183 1.00 47.91 313 PHE A CA 1
ATOM 2631 C C . PHE A 1 313 ? 20.029 -6.686 18.920 1.00 47.91 313 PHE A C 1
ATOM 2633 O O . PHE A 1 313 ? 20.863 -6.624 19.823 1.00 47.91 313 PHE A O 1
ATOM 2640 N N . ASP A 1 314 ? 20.288 -7.212 17.727 1.00 41.97 314 ASP A N 1
ATOM 2641 C CA . ASP A 1 314 ? 21.602 -6.988 17.137 1.00 41.97 314 ASP A CA 1
ATOM 2642 C C . ASP A 1 314 ? 21.635 -5.491 16.790 1.00 41.97 314 ASP A C 1
ATOM 2644 O O . ASP A 1 314 ? 20.677 -4.963 16.221 1.00 41.97 314 ASP A O 1
ATOM 2648 N N . GLU A 1 315 ? 22.679 -4.777 17.218 1.00 41.88 315 GLU A N 1
ATOM 2649 C CA . GLU A 1 315 ? 22.811 -3.317 17.039 1.00 41.88 315 GLU A CA 1
ATOM 2650 C C . GLU A 1 315 ? 22.791 -2.874 15.556 1.00 41.88 315 GLU A C 1
ATOM 2652 O O . GLU A 1 315 ? 22.661 -1.682 15.285 1.00 41.88 315 GLU A O 1
ATOM 2657 N N . ASP A 1 316 ? 22.835 -3.827 14.618 1.00 39.69 316 ASP A N 1
ATOM 2658 C CA . ASP A 1 316 ? 22.870 -3.628 13.165 1.00 39.69 316 ASP A CA 1
ATOM 2659 C C . ASP A 1 316 ? 21.497 -3.690 12.467 1.00 39.69 316 ASP A C 1
ATOM 2661 O O . ASP A 1 316 ? 21.409 -3.428 11.269 1.00 39.69 316 ASP A O 1
ATOM 2665 N N . ASP A 1 317 ? 20.412 -4.009 13.178 1.00 39.47 317 ASP A N 1
ATOM 2666 C CA . ASP A 1 317 ? 19.099 -4.250 12.563 1.00 39.47 317 ASP A CA 1
ATOM 2667 C C . ASP A 1 317 ? 18.153 -3.046 12.751 1.00 39.47 317 ASP A C 1
ATOM 2669 O O . ASP A 1 317 ? 17.094 -3.124 13.385 1.00 39.47 317 ASP A O 1
ATOM 2673 N N . TYR A 1 318 ? 18.542 -1.889 12.199 1.00 40.97 318 TYR A N 1
ATOM 2674 C CA . TYR A 1 318 ? 17.587 -0.820 11.889 1.00 40.97 318 TYR A CA 1
ATOM 2675 C C . TYR A 1 318 ? 16.729 -1.272 10.700 1.00 40.97 318 TYR A C 1
ATOM 2677 O O . TYR A 1 318 ? 16.916 -0.830 9.569 1.00 40.97 318 TYR A O 1
ATOM 2685 N N . ALA A 1 319 ? 15.752 -2.141 10.969 1.00 37.69 319 ALA A N 1
ATOM 2686 C CA . ALA A 1 319 ? 14.546 -2.165 10.159 1.00 37.69 319 ALA A CA 1
ATOM 2687 C C . ALA A 1 319 ? 13.996 -0.733 10.169 1.00 37.69 319 ALA A C 1
ATOM 2689 O O . ALA A 1 319 ? 13.694 -0.193 11.241 1.00 37.69 319 ALA A O 1
ATOM 2690 N N . GLU A 1 320 ? 13.958 -0.096 9.000 1.00 31.94 320 GLU A N 1
ATOM 2691 C CA . GLU A 1 320 ? 13.327 1.207 8.834 1.00 31.94 320 GLU A CA 1
ATOM 2692 C C . GLU A 1 320 ? 11.944 1.141 9.497 1.00 31.94 320 GLU A C 1
ATOM 2694 O O . GLU A 1 320 ? 11.191 0.195 9.246 1.00 31.94 320 GLU A O 1
ATOM 2699 N N . PRO A 1 321 ? 11.605 2.066 10.412 1.00 33.19 321 PRO A N 1
ATOM 2700 C CA . PRO A 1 321 ? 10.254 2.108 10.927 1.00 33.19 321 PRO A CA 1
ATOM 2701 C C . PRO A 1 321 ? 9.346 2.323 9.722 1.00 33.19 321 PRO A C 1
ATOM 2703 O O . PRO A 1 321 ? 9.441 3.362 9.067 1.00 33.19 321 PRO A O 1
ATOM 2706 N N . VAL A 1 322 ? 8.486 1.339 9.442 1.00 31.95 322 VAL A N 1
ATOM 2707 C CA . VAL A 1 322 ? 7.336 1.505 8.553 1.00 31.95 322 VAL A CA 1
ATOM 2708 C C . VAL A 1 322 ? 6.723 2.843 8.931 1.00 31.95 322 VAL A C 1
ATOM 2710 O O . VAL A 1 322 ? 6.361 3.056 10.094 1.00 31.95 322 VAL A O 1
ATOM 2713 N N . TYR A 1 323 ? 6.729 3.779 7.983 1.00 30.36 323 TYR A N 1
ATOM 2714 C CA . TYR A 1 323 ? 6.184 5.114 8.153 1.00 30.36 323 TYR A CA 1
ATOM 2715 C C . TYR A 1 323 ? 4.678 4.978 8.408 1.00 30.36 323 TYR A C 1
ATOM 2717 O O . TYR A 1 323 ? 3.853 5.169 7.523 1.00 30.36 323 TYR A O 1
ATOM 2725 N N . PHE A 1 324 ? 4.285 4.697 9.649 1.00 32.16 324 PHE A N 1
ATOM 2726 C CA . PHE A 1 324 ? 3.000 5.146 10.140 1.00 32.16 324 PHE A CA 1
ATOM 2727 C C . PHE A 1 324 ? 3.090 6.662 10.091 1.00 32.16 324 PHE A C 1
ATOM 2729 O O . PHE A 1 324 ? 3.733 7.289 10.940 1.00 32.16 324 PHE A O 1
ATOM 2736 N N . SER A 1 325 ? 2.491 7.267 9.068 1.00 32.22 325 SER A N 1
ATOM 2737 C CA . SER A 1 325 ? 2.184 8.683 9.100 1.00 32.22 325 SER A CA 1
ATOM 2738 C C . SER A 1 325 ? 1.267 8.893 10.301 1.00 32.22 325 SER A C 1
ATOM 2740 O O . SER A 1 325 ? 0.045 8.781 10.195 1.00 32.22 325 SER A O 1
ATOM 2742 N N . GLN A 1 326 ? 1.850 9.169 11.471 1.00 31.52 326 GLN A N 1
ATOM 2743 C CA . GLN A 1 326 ? 1.098 9.791 12.544 1.00 31.52 326 GLN A CA 1
ATOM 2744 C C . GLN A 1 326 ? 0.405 10.994 11.902 1.00 31.52 326 GLN A C 1
ATOM 2746 O O . GLN A 1 326 ? 1.079 11.750 11.187 1.00 31.52 326 GLN A O 1
ATOM 2751 N N . PRO A 1 327 ? -0.919 11.163 12.071 1.00 32.72 327 PRO A N 1
ATOM 2752 C CA . PRO A 1 327 ? -1.597 12.313 11.509 1.00 32.72 327 PRO A CA 1
ATOM 2753 C C . PRO A 1 327 ? -0.820 13.546 11.947 1.00 32.72 327 PRO A C 1
ATOM 2755 O O . PRO A 1 327 ? -0.595 13.752 13.141 1.00 32.72 327 PRO A O 1
ATOM 2758 N N . ILE A 1 328 ? -0.344 14.330 10.975 1.00 32.62 328 ILE A N 1
ATOM 2759 C CA . ILE A 1 328 ? 0.349 15.581 11.259 1.00 32.62 328 ILE A CA 1
ATOM 2760 C C . ILE A 1 328 ? -0.661 16.432 12.021 1.00 32.62 328 ILE A C 1
ATOM 2762 O O . ILE A 1 328 ? -1.537 17.062 11.419 1.00 32.62 328 ILE A O 1
ATOM 2766 N N . VAL A 1 329 ? -0.543 16.461 13.349 1.00 42.09 329 VAL A N 1
ATOM 2767 C CA . VAL A 1 329 ? -1.232 17.433 14.183 1.00 42.09 329 VAL A CA 1
ATOM 2768 C C . VAL A 1 329 ? -0.584 18.760 13.831 1.00 42.09 329 VAL A C 1
ATOM 2770 O O . VAL A 1 329 ? 0.411 19.178 14.418 1.00 42.09 329 VAL A O 1
ATOM 2773 N N . LYS A 1 330 ? -1.104 19.408 12.784 1.00 36.94 330 LYS A N 1
ATOM 2774 C CA . LYS A 1 330 ? -0.735 20.779 12.460 1.00 36.94 330 LYS A CA 1
ATOM 2775 C C . LYS A 1 330 ? -1.116 21.590 13.684 1.00 36.94 330 LYS A C 1
ATOM 2777 O O . LYS A 1 330 ? -2.303 21.814 13.926 1.00 36.94 330 LYS A O 1
ATOM 2782 N N . GLU A 1 331 ? -0.118 22.014 14.455 1.00 47.50 331 GLU A N 1
ATOM 2783 C CA . GLU A 1 331 ? -0.334 22.991 15.511 1.00 47.50 331 GLU A CA 1
ATOM 2784 C C . GLU A 1 331 ? -1.165 24.135 14.928 1.00 47.50 331 GLU A C 1
ATOM 2786 O O . GLU A 1 331 ? -0.900 24.625 13.821 1.00 47.50 331 GLU A O 1
ATOM 2791 N N . LYS A 1 332 ? -2.234 24.509 15.634 1.00 54.72 332 LYS A N 1
ATOM 2792 C CA . LYS A 1 332 ? -3.193 25.506 15.165 1.00 54.72 332 LYS A CA 1
ATOM 2793 C C . LYS A 1 332 ? -2.445 26.819 14.915 1.00 54.72 332 LYS A C 1
ATOM 2795 O O . LYS A 1 332 ? -2.109 27.537 15.856 1.00 54.72 332 LYS A O 1
ATOM 2800 N N . LYS A 1 333 ? -2.149 27.120 13.644 1.00 58.72 333 LYS A N 1
ATOM 2801 C CA . LYS A 1 333 ? -1.384 28.314 13.264 1.00 58.72 333 LYS A CA 1
ATOM 2802 C C . LYS A 1 333 ? -2.121 29.552 13.766 1.00 58.72 333 LYS A C 1
ATOM 2804 O O . LYS A 1 333 ? -3.258 29.797 13.379 1.00 58.72 333 LYS A O 1
ATOM 2809 N N . THR A 1 334 ? -1.468 30.315 14.641 1.00 66.06 334 THR A N 1
ATOM 2810 C CA . THR A 1 334 ? -1.982 31.604 15.116 1.00 66.06 334 THR A CA 1
ATOM 2811 C C . THR A 1 334 ? -1.666 32.658 14.060 1.00 66.06 334 THR A C 1
ATOM 2813 O O . THR A 1 334 ? -0.499 32.977 13.827 1.00 66.06 334 THR A O 1
ATOM 2816 N N . TYR A 1 335 ? -2.686 33.198 13.398 1.00 70.25 335 TYR A N 1
ATOM 2817 C CA . TYR A 1 335 ? -2.502 34.195 12.348 1.00 70.25 335 TYR A CA 1
ATOM 2818 C C . TYR A 1 335 ? -2.368 35.611 12.936 1.00 70.25 335 TYR A C 1
ATOM 2820 O O . TYR A 1 335 ? -2.893 35.901 14.012 1.00 70.25 335 TYR A O 1
ATOM 2828 N N . PRO A 1 336 ? -1.718 36.562 12.232 1.00 79.62 336 PRO A N 1
ATOM 2829 C CA . PRO A 1 336 ? -1.444 37.918 12.729 1.00 79.62 336 PRO A CA 1
ATOM 2830 C C . PRO A 1 336 ? -2.647 38.674 13.323 1.00 79.62 336 PRO A C 1
ATOM 2832 O O . PRO A 1 336 ? -2.477 39.549 14.177 1.00 79.62 336 PRO A O 1
ATOM 2835 N N . ASN A 1 337 ? -3.866 38.380 12.864 1.00 77.81 337 ASN A N 1
ATOM 2836 C CA . ASN A 1 337 ? -5.086 39.041 13.322 1.00 77.81 337 ASN A CA 1
ATOM 2837 C C . ASN A 1 337 ? -5.872 38.262 14.392 1.00 77.81 337 ASN A C 1
ATOM 2839 O O . ASN A 1 337 ? -6.819 38.843 14.927 1.00 77.81 337 ASN A O 1
ATOM 2843 N N . ASP A 1 338 ? -5.483 37.027 14.715 1.00 83.00 338 ASP A N 1
ATOM 2844 C CA . ASP A 1 338 ? -6.164 36.174 15.694 1.00 83.00 338 ASP A CA 1
ATOM 2845 C C . ASP A 1 338 ? -5.952 36.681 17.127 1.00 83.00 338 ASP A C 1
ATOM 2847 O O . ASP A 1 338 ? -4.973 37.395 17.389 1.00 83.00 338 ASP A O 1
ATOM 2851 N N . PRO A 1 339 ? -6.846 36.341 18.075 1.00 85.19 339 PRO A N 1
ATOM 2852 C CA . PRO A 1 339 ? -6.615 36.584 19.494 1.00 85.19 339 PRO A CA 1
ATOM 2853 C C . PRO A 1 339 ? -5.283 35.975 19.935 1.00 85.19 339 PRO A C 1
ATOM 2855 O O . PRO A 1 339 ? -4.971 34.828 19.627 1.00 85.19 339 PRO A O 1
ATOM 2858 N N . CYS A 1 340 ? -4.480 36.756 20.650 1.00 83.31 340 CYS A N 1
ATOM 2859 C CA . CYS A 1 340 ? -3.159 36.318 21.064 1.00 83.31 340 CYS A CA 1
ATOM 2860 C C . CYS A 1 340 ? -3.266 35.189 22.109 1.00 83.31 340 CYS A C 1
ATOM 2862 O O . CYS A 1 340 ? -3.941 35.385 23.126 1.00 83.31 340 CYS A O 1
ATOM 2864 N N . PRO A 1 341 ? -2.559 34.057 21.929 1.00 83.19 341 PRO A N 1
ATOM 2865 C CA . PRO A 1 341 ? -2.682 32.881 22.795 1.00 83.19 341 PRO A CA 1
ATOM 2866 C C . PRO A 1 341 ? -2.186 33.108 24.232 1.00 83.19 341 PRO A C 1
ATOM 2868 O O . PRO A 1 341 ? -2.510 32.331 25.118 1.00 83.19 341 PRO A O 1
ATOM 2871 N N . CYS A 1 342 ? -1.473 34.206 24.509 1.00 86.00 342 CYS A N 1
ATOM 2872 C CA . CYS A 1 342 ? -1.082 34.596 25.870 1.00 86.00 342 CYS A CA 1
ATOM 2873 C C . CYS A 1 342 ? -2.232 35.168 26.726 1.00 86.00 342 CYS A C 1
ATOM 2875 O O . CYS A 1 342 ? -1.993 35.622 27.842 1.00 86.00 342 CYS A O 1
ATOM 2877 N N . GLY A 1 343 ? -3.462 35.226 26.198 1.00 81.06 343 GLY A N 1
ATOM 2878 C CA . GLY A 1 343 ? -4.639 35.699 26.936 1.00 81.06 343 GLY A CA 1
ATOM 2879 C C . GLY A 1 343 ? -4.725 37.220 27.102 1.00 81.06 343 GLY A C 1
ATOM 2880 O O . GLY A 1 343 ? -5.571 37.714 27.839 1.00 81.06 343 GLY A O 1
ATOM 2881 N N . SER A 1 344 ? -3.894 37.995 26.398 1.00 86.50 344 SER A N 1
ATOM 2882 C CA . SER A 1 344 ? -3.829 39.461 26.543 1.00 86.50 344 SER A CA 1
ATOM 2883 C C . SER A 1 344 ? -5.035 40.233 25.987 1.00 86.50 344 SER A C 1
ATOM 2885 O O . SER A 1 344 ? -5.075 41.460 26.086 1.00 86.50 344 SER A O 1
ATOM 2887 N N . GLY A 1 345 ? -5.979 39.552 25.327 1.00 84.12 345 GLY A N 1
ATOM 2888 C CA . GLY A 1 345 ? -7.128 40.165 24.647 1.00 84.12 345 GLY A CA 1
ATOM 2889 C C . GLY A 1 345 ? -6.780 40.967 23.381 1.00 84.12 345 GLY A C 1
ATOM 2890 O O . GLY A 1 345 ? -7.661 41.566 22.768 1.00 84.12 345 GLY A O 1
ATOM 2891 N N . LYS A 1 346 ? -5.506 41.001 22.964 1.00 85.56 346 LYS A N 1
ATOM 2892 C CA . LYS A 1 346 ? -5.024 41.720 21.768 1.00 85.56 346 LYS A CA 1
ATOM 2893 C C . LYS A 1 346 ? -4.846 40.770 20.578 1.00 85.56 346 LYS A C 1
ATOM 2895 O O . LYS A 1 346 ? -4.676 39.572 20.765 1.00 85.56 346 LYS A O 1
ATOM 2900 N N . LYS A 1 347 ? -4.821 41.313 19.351 1.00 83.56 347 LYS A N 1
ATOM 2901 C CA . LYS A 1 347 ? -4.453 40.552 18.136 1.00 83.56 347 LYS A CA 1
ATOM 2902 C C . LYS A 1 347 ? -2.979 40.122 18.183 1.00 83.56 347 LYS A C 1
ATOM 2904 O O . LYS A 1 347 ? -2.151 40.923 18.623 1.00 83.56 347 LYS A O 1
ATOM 2909 N N . TYR A 1 348 ? -2.645 38.931 17.680 1.00 86.50 348 TYR A N 1
ATOM 2910 C CA . TYR A 1 348 ? -1.306 38.325 17.751 1.00 86.50 348 TYR A CA 1
ATOM 2911 C C . TYR A 1 348 ? -0.183 39.266 17.282 1.00 86.50 348 TYR A C 1
ATOM 2913 O O . TYR A 1 348 ? 0.743 39.527 18.051 1.00 86.50 348 TYR A O 1
ATOM 2921 N N . LYS A 1 349 ? -0.326 39.919 16.116 1.00 81.19 349 LYS A N 1
ATOM 2922 C CA . LYS A 1 349 ? 0.661 40.884 15.569 1.00 81.19 349 LYS A CA 1
ATOM 2923 C C . LYS A 1 349 ? 0.922 42.122 16.429 1.00 81.19 349 LYS A C 1
ATOM 2925 O O . LYS A 1 349 ? 1.852 42.880 16.189 1.00 81.19 349 LYS A O 1
ATOM 2930 N N . LYS A 1 350 ? 0.030 42.414 17.380 1.00 83.81 350 LYS A N 1
ATOM 2931 C CA . LYS A 1 350 ? 0.148 43.556 18.301 1.00 83.81 350 LYS A CA 1
ATOM 2932 C C . LYS A 1 350 ? 0.623 43.131 19.695 1.00 83.81 350 LYS A C 1
ATOM 2934 O O . LYS A 1 350 ? 0.682 43.981 20.583 1.00 83.81 350 LYS A O 1
ATOM 2939 N N . CYS A 1 351 ? 0.919 41.848 19.893 1.00 90.12 351 CYS A N 1
ATOM 2940 C CA . CYS A 1 351 ? 1.334 41.271 21.165 1.00 90.12 351 CYS A CA 1
ATOM 2941 C C . CYS A 1 351 ? 2.562 40.370 20.969 1.00 90.12 351 CYS A C 1
ATOM 2943 O O . CYS A 1 351 ? 3.661 40.901 20.864 1.00 90.12 351 CYS A O 1
ATOM 2945 N N . CYS A 1 352 ? 2.384 39.046 20.915 1.00 80.44 352 CYS A N 1
ATOM 2946 C CA . CYS A 1 352 ? 3.487 38.084 20.825 1.00 80.44 352 CYS A CA 1
ATOM 2947 C C . CYS A 1 352 ? 4.065 37.924 19.410 1.00 80.44 352 CYS A C 1
ATOM 2949 O O . CYS A 1 352 ? 5.154 37.388 19.281 1.00 80.44 352 CYS A O 1
ATOM 2951 N N . GLY A 1 353 ? 3.358 38.371 18.368 1.00 76.12 353 GLY A N 1
ATOM 2952 C CA . GLY A 1 353 ? 3.817 38.342 16.974 1.00 76.12 353 GLY A CA 1
ATOM 2953 C C . GLY A 1 353 ? 4.439 39.661 16.516 1.00 76.12 353 GLY A C 1
ATOM 2954 O O . GLY A 1 353 ? 4.147 40.095 15.402 1.00 76.12 353 GLY A O 1
ATOM 2955 N N . LYS A 1 354 ? 5.162 40.347 17.409 1.00 59.75 354 LYS A N 1
ATOM 2956 C CA . LYS A 1 354 ? 5.916 41.566 17.093 1.00 59.75 354 LYS A CA 1
ATOM 2957 C C . LYS A 1 354 ? 7.287 41.247 16.527 1.00 59.75 354 LYS A C 1
ATOM 2959 O O . LYS A 1 354 ? 7.895 40.284 17.040 1.00 59.75 354 LYS A O 1
#

InterPro domains:
  IPR004027 SEC-C motif [PF02810] (337-354)
  IPR011990 Tetratricopeptide-like helical domain superfamily [SSF48452] (152-315)

Organism: NCBI:txid1619234

Sequence (354 aa):
MTNLRLKKEMIDAVNNQIKANEPPCTKRIFMQLQEQGCTKNEAKEMIAAVLLGEMYEILKEGRPFDEKKYERELQELVEDDFIFDDVMQELEDASDTILQANINVYEAIFERKPTEAIRIFMDVWDDIKKFVKDNFYKQDSKGNIIKPELIDIDDETDFKYELFNWLQDMEMEFHNSRLYEERIQFCQEVMDLFAWKEDSADNYKSAIGEALNDLKRYNECDEWFENWLKEEPDNISCINTYIQCVSGREDWEKAKQLTEKYIGTSIEFNGENEILLYRALDVYEGLGETEKAKQYQEKIDEYLKWFKKNRKFDEDDYAEPVYFSQPIVKEKKTYPNDPCPCGSGKKYKKCCGK